Protein AF-A0A8T0DHC0-F1 (afdb_monomer_lite)

Radius of gyration: 19.53 Å; chains: 1; bounding box: 47×27×65 Å

Secondary structure (DSSP, 8-state):
-HHHHHHHHHHHHHHHHHHHHHHHHHHHHHHHHHHHHHHHHHHHH---HHHHHHHHHHHHHHHHHHHHHHHHHHHHHHHGGG-S-HHHHHHHHHHHHHHHHHHHHHHHHHH----S-EETTEEHHHHHHHHHHHHHHHHTTHHHHHHHHTSS----HHHHHHHHHHHHHHHHHHHHHHH--STT-HHHHHHHHHHHHHHHHHHHHHHHH-

Sequence (210 aa):
MHFAARSVLSSTFFSLNQIRCHIILACQILFIIACKLMVQLVGIFVPERRYCETVGLFQLGIHAIFHALNLVVSMLVFAIRRSHSPVSLTVKFSACAYVFGVVYTVIASFFLKRQFVKLNCMPLQMFKFMAYPFIGISLGSLPFIVCYLCSPPYRQWDEWVGAILQTMTAISPWAETIVTRSELSWHGYSEYSFVLLMLIQVTVYVCFVI

pLDDT: mean 72.65, std 11.63, range [43.03, 89.69]

Foldseek 3Di:
DVVVVVVVVVVVVLVVLVVVLLVVLLVVLLVLLVVLLVLLVVLVVDPDLVVLQVSQLSNQLSLQLNLQSLLVLLVLVVVSVVDPRSNVVSVVSSVVSNVRSVVVSVVVVVVPDDDDDADSSHHLVVLLVVLVVSLVSLVSSVVSLVVLVVDDDPPCVLLSVLSVQLSCLSNVLSVVSVVVPDPDPCPPPNSVVNSVSSVVNVVSSVVRSD

Structure (mmCIF, N/CA/C/O backbone):
data_AF-A0A8T0DHC0-F1
#
_entry.id   AF-A0A8T0DHC0-F1
#
loop_
_atom_site.group_PDB
_atom_site.id
_atom_site.type_symbol
_atom_site.label_atom_id
_atom_site.label_alt_id
_atom_site.label_comp_id
_atom_site.label_asym_id
_atom_site.label_entity_id
_atom_site.label_seq_id
_atom_site.pdbx_PDB_ins_code
_atom_site.Cartn_x
_atom_site.Cartn_y
_atom_site.Cartn_z
_atom_site.occupancy
_atom_site.B_iso_or_equiv
_atom_site.auth_seq_id
_atom_site.auth_comp_id
_atom_site.auth_asym_id
_atom_site.auth_atom_id
_atom_site.pdbx_PDB_model_num
ATOM 1 N N . MET A 1 1 ? -27.348 -1.762 41.875 1.00 47.81 1 MET A N 1
ATOM 2 C CA . MET A 1 1 ? -25.873 -1.721 41.704 1.00 47.81 1 MET A CA 1
ATOM 3 C C . MET A 1 1 ? -25.324 -2.707 40.656 1.00 47.81 1 MET A C 1
ATOM 5 O O . MET A 1 1 ? -24.297 -2.404 40.069 1.00 47.81 1 MET A O 1
ATOM 9 N N . HIS A 1 2 ? -26.006 -3.811 40.310 1.00 45.03 2 HIS A N 1
ATOM 10 C CA . HIS A 1 2 ? -25.536 -4.755 39.270 1.00 45.03 2 HIS A CA 1
ATOM 11 C C . HIS A 1 2 ? -25.513 -4.227 37.816 1.00 45.03 2 HIS A C 1
ATOM 13 O O . HIS A 1 2 ? -24.759 -4.747 36.997 1.00 45.03 2 HIS A O 1
ATOM 19 N N . PHE A 1 3 ? -26.289 -3.190 37.478 1.00 43.03 3 PHE A N 1
ATOM 20 C CA . PHE A 1 3 ? -26.317 -2.624 36.117 1.00 43.03 3 PHE A CA 1
ATOM 21 C C . PHE A 1 3 ? -25.070 -1.792 35.770 1.00 43.03 3 PHE A C 1
ATOM 23 O O . PHE A 1 3 ? -24.614 -1.825 34.630 1.00 43.03 3 PHE A O 1
ATOM 30 N N . ALA A 1 4 ? -24.478 -1.108 36.754 1.00 45.50 4 ALA A N 1
ATOM 31 C CA . ALA A 1 4 ? -23.279 -0.292 36.551 1.00 45.50 4 ALA A CA 1
ATOM 32 C C . ALA A 1 4 ? -22.017 -1.152 36.352 1.00 45.50 4 ALA A C 1
ATOM 34 O O . ALA A 1 4 ? -21.172 -0.835 35.524 1.00 45.50 4 ALA A O 1
ATOM 35 N N . ALA A 1 5 ? -21.911 -2.294 37.039 1.00 43.81 5 ALA A N 1
ATOM 36 C CA . ALA A 1 5 ? -20.790 -3.216 36.845 1.00 43.81 5 ALA A CA 1
ATOM 37 C C . ALA A 1 5 ? -20.800 -3.863 35.445 1.00 43.81 5 ALA A C 1
ATOM 39 O O . ALA A 1 5 ? -19.744 -4.073 34.852 1.00 43.81 5 ALA A O 1
ATOM 40 N N . ARG A 1 6 ? -21.989 -4.131 34.882 1.00 43.84 6 ARG A N 1
ATOM 41 C CA . ARG A 1 6 ? -22.147 -4.719 33.540 1.00 43.84 6 ARG A CA 1
ATOM 42 C C . ARG A 1 6 ? -21.816 -3.730 32.420 1.00 43.84 6 ARG A C 1
ATOM 44 O O . ARG A 1 6 ? -21.208 -4.133 31.433 1.00 43.84 6 ARG A O 1
ATOM 51 N N . SER A 1 7 ? -22.174 -2.452 32.574 1.00 52.34 7 SER A N 1
ATOM 52 C CA . SER A 1 7 ? -21.818 -1.416 31.595 1.00 52.34 7 SER A CA 1
ATOM 53 C C . SER A 1 7 ? -20.318 -1.111 31.608 1.00 52.34 7 SER A C 1
ATOM 55 O O . SER A 1 7 ? -19.719 -0.977 30.543 1.00 52.34 7 SER A O 1
ATOM 57 N N . VAL A 1 8 ? -19.686 -1.102 32.788 1.00 52.62 8 VAL A N 1
ATOM 58 C CA . VAL A 1 8 ? -18.237 -0.899 32.921 1.00 52.62 8 VAL A CA 1
ATOM 59 C C . VAL A 1 8 ? -17.454 -2.084 32.345 1.00 52.62 8 VAL A C 1
ATOM 61 O O . VAL A 1 8 ? -16.571 -1.852 31.521 1.00 52.62 8 VAL A O 1
ATOM 64 N N . LEU A 1 9 ? -17.820 -3.339 32.653 1.00 52.81 9 LEU A N 1
ATOM 65 C CA . LEU A 1 9 ? -17.179 -4.522 32.046 1.00 52.81 9 LEU A CA 1
ATOM 66 C C . LEU A 1 9 ? -17.372 -4.587 30.525 1.00 52.81 9 LEU A C 1
ATOM 68 O O . LEU A 1 9 ? -16.453 -4.949 29.796 1.00 52.81 9 LEU A O 1
ATOM 72 N N . SER A 1 10 ? -18.561 -4.228 30.032 1.00 56.06 10 SER A N 1
ATOM 73 C CA . SER A 1 10 ? -18.824 -4.170 28.592 1.00 56.06 10 SER A CA 1
ATOM 74 C C . SER A 1 10 ? -17.967 -3.102 27.911 1.00 56.06 10 SER A C 1
ATOM 76 O O . SER A 1 10 ? -17.486 -3.329 26.804 1.00 56.06 10 SER A O 1
ATOM 78 N N . SER A 1 11 ? -17.753 -1.953 28.558 1.00 58.47 11 SER A N 1
ATOM 79 C CA . SER A 1 11 ? -16.945 -0.862 28.005 1.00 58.47 11 SER A CA 1
ATOM 80 C C . SER A 1 11 ? -15.446 -1.179 27.980 1.00 58.47 11 SER A C 1
ATOM 82 O O . SER A 1 11 ? -14.773 -0.877 26.995 1.00 58.47 11 SER A O 1
ATOM 84 N N . THR A 1 12 ? -14.922 -1.859 29.005 1.00 60.53 12 THR A N 1
ATOM 85 C CA . THR A 1 12 ? -13.509 -2.261 29.059 1.00 60.53 12 THR A CA 1
ATOM 86 C C . THR A 1 12 ? -13.210 -3.410 28.104 1.00 60.53 12 THR A C 1
ATOM 88 O O . THR A 1 12 ? -12.195 -3.373 27.414 1.00 60.53 12 THR A O 1
ATOM 91 N N . PHE A 1 13 ? -14.107 -4.393 27.980 1.00 58.66 13 PHE A N 1
ATOM 92 C CA . PHE A 1 13 ? -13.944 -5.497 27.029 1.00 58.66 13 PHE A CA 1
ATOM 93 C C . PHE A 1 13 ? -14.052 -5.026 25.569 1.00 58.66 13 PHE A C 1
ATOM 95 O O . PHE A 1 13 ? -13.322 -5.499 24.697 1.00 58.66 13 PHE A O 1
ATOM 102 N N . PHE A 1 14 ? -14.928 -4.052 25.306 1.00 61.56 14 PHE A N 1
ATOM 103 C CA . PHE A 1 14 ? -15.036 -3.396 24.004 1.00 61.56 14 PHE A CA 1
ATOM 104 C C . PHE A 1 14 ? -13.767 -2.605 23.660 1.00 61.56 14 PHE A C 1
ATOM 106 O O . PHE A 1 14 ? -13.212 -2.788 22.578 1.00 61.56 14 PHE A O 1
ATOM 113 N N . SER A 1 15 ? -13.250 -1.822 24.613 1.00 68.31 15 SER A N 1
ATOM 114 C CA . SER A 1 15 ? -11.987 -1.087 24.473 1.00 68.31 15 SER A CA 1
ATOM 115 C C . SER A 1 15 ? -10.801 -2.022 24.197 1.00 68.31 15 SER A C 1
ATOM 117 O O . SER A 1 15 ? -10.027 -1.798 23.268 1.00 68.31 15 SER A O 1
ATOM 119 N N . LEU A 1 16 ? -10.702 -3.146 24.917 1.00 74.50 16 LEU A N 1
ATOM 120 C CA . LEU A 1 16 ? -9.613 -4.107 24.734 1.00 74.50 16 LEU A CA 1
ATOM 121 C C . LEU A 1 16 ? -9.653 -4.775 23.351 1.00 74.50 16 LEU A C 1
ATOM 123 O O . LEU A 1 16 ? -8.623 -4.937 22.700 1.00 74.50 16 LEU A O 1
ATOM 127 N N . ASN A 1 17 ? -10.843 -5.144 22.870 1.00 76.44 17 ASN A N 1
ATOM 128 C CA . ASN A 1 17 ? -11.002 -5.723 21.535 1.00 76.44 17 ASN A CA 1
ATOM 129 C C . ASN A 1 17 ? -10.739 -4.706 20.420 1.00 76.44 17 ASN A C 1
ATOM 131 O O . ASN A 1 17 ? -10.201 -5.085 19.379 1.00 76.44 17 ASN A O 1
ATOM 135 N N . GLN A 1 18 ? -11.073 -3.433 20.636 1.00 74.19 18 GLN A N 1
ATOM 136 C CA . GLN A 1 18 ? -10.745 -2.349 19.715 1.00 74.19 18 GLN A CA 1
ATOM 137 C C . GLN A 1 18 ? -9.224 -2.167 19.608 1.00 74.19 18 GLN A C 1
ATOM 139 O O . GLN A 1 18 ? -8.690 -2.220 18.502 1.00 74.19 18 GLN A O 1
ATOM 144 N N . ILE A 1 19 ? -8.512 -2.084 20.738 1.00 77.44 19 ILE A N 1
ATOM 145 C CA . ILE A 1 19 ? -7.040 -1.994 20.773 1.00 77.44 19 ILE A CA 1
ATOM 146 C C . ILE A 1 19 ? -6.402 -3.181 20.037 1.00 77.44 19 ILE A C 1
ATOM 148 O O . ILE A 1 19 ? -5.521 -2.996 19.198 1.00 77.44 19 ILE A O 1
ATOM 152 N N . ARG A 1 20 ? -6.889 -4.407 20.272 1.00 80.38 20 ARG A N 1
ATOM 153 C CA . ARG A 1 20 ? -6.391 -5.603 19.568 1.00 80.38 20 ARG A CA 1
ATOM 154 C C . ARG A 1 20 ? -6.579 -5.514 18.052 1.00 80.38 20 ARG A C 1
ATOM 156 O O . ARG A 1 20 ? -5.698 -5.952 17.321 1.00 80.38 20 ARG A O 1
ATOM 163 N N . CYS A 1 21 ? -7.688 -4.949 17.572 1.00 80.69 21 CYS A N 1
ATOM 164 C CA . CYS A 1 21 ? -7.906 -4.755 16.135 1.00 80.69 21 CYS A CA 1
ATOM 165 C C . CYS A 1 21 ? -6.905 -3.764 15.539 1.00 80.69 21 CYS A C 1
ATOM 167 O O . CYS A 1 21 ? -6.325 -4.064 14.497 1.00 80.69 21 CYS A O 1
ATOM 169 N N . HIS A 1 22 ? -6.671 -2.631 16.209 1.00 77.69 22 HIS A N 1
ATOM 170 C CA . HIS A 1 22 ? -5.699 -1.636 15.756 1.00 77.69 22 HIS A CA 1
ATOM 171 C C . HIS A 1 22 ? -4.283 -2.214 15.702 1.00 77.69 22 HIS A C 1
ATOM 173 O O . HIS A 1 22 ? -3.621 -2.068 14.681 1.00 77.69 22 HIS A O 1
ATOM 179 N N . ILE A 1 23 ? -3.859 -2.968 16.723 1.00 81.75 23 ILE A N 1
ATOM 180 C CA . ILE A 1 23 ? -2.536 -3.615 16.742 1.00 81.75 23 ILE A CA 1
ATOM 181 C C . ILE A 1 23 ? -2.387 -4.617 15.589 1.00 81.75 23 ILE A C 1
ATOM 183 O O . ILE A 1 23 ? -1.382 -4.593 14.884 1.00 81.75 23 ILE A O 1
ATOM 187 N N . ILE A 1 24 ? -3.381 -5.486 15.361 1.00 83.81 24 ILE A N 1
ATOM 188 C CA . ILE A 1 24 ? -3.328 -6.476 14.269 1.00 83.81 24 ILE A CA 1
ATOM 189 C C . ILE A 1 24 ? -3.181 -5.774 12.916 1.00 83.81 24 ILE A C 1
ATOM 191 O O . ILE A 1 24 ? -2.349 -6.166 12.097 1.00 83.81 24 ILE A O 1
ATOM 195 N N . LEU A 1 25 ? -3.978 -4.732 12.690 1.00 81.00 25 LEU A N 1
ATOM 196 C CA . LEU A 1 25 ? -3.977 -3.969 11.449 1.00 81.00 25 L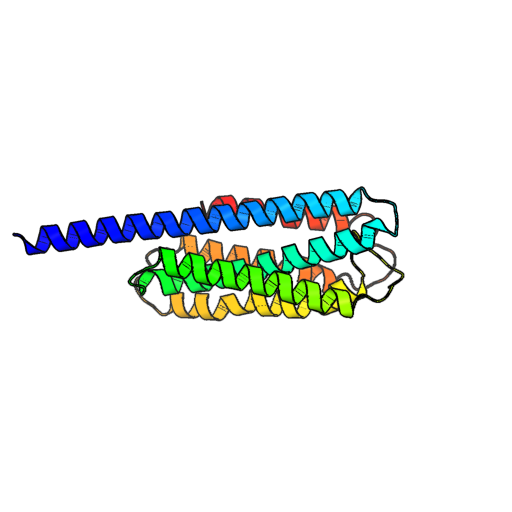EU A CA 1
ATOM 197 C C . LEU A 1 25 ? -2.658 -3.203 11.256 1.00 81.00 25 LEU A C 1
ATOM 199 O O . LEU A 1 25 ? -2.094 -3.223 10.162 1.00 81.00 25 LEU A O 1
ATOM 203 N N . ALA A 1 26 ? -2.135 -2.606 12.331 1.00 81.25 26 ALA A N 1
ATOM 204 C CA . ALA A 1 26 ? -0.848 -1.924 12.351 1.00 81.25 26 ALA A CA 1
ATOM 205 C C . ALA A 1 26 ? 0.298 -2.870 11.989 1.00 81.25 26 ALA A C 1
ATOM 207 O O . ALA A 1 26 ? 1.093 -2.566 11.100 1.00 81.25 26 ALA A O 1
ATOM 208 N N . CYS A 1 27 ? 0.342 -4.058 12.599 1.00 85.31 27 CYS A N 1
ATOM 209 C CA . CYS A 1 27 ? 1.331 -5.078 12.263 1.00 85.31 27 CYS A CA 1
ATOM 210 C C . CYS A 1 27 ? 1.243 -5.505 10.792 1.00 85.31 27 CYS A C 1
ATOM 212 O O . CYS A 1 27 ? 2.275 -5.631 10.136 1.00 85.31 27 CYS A O 1
ATOM 214 N N . GLN A 1 28 ? 0.032 -5.704 10.257 1.00 87.00 28 GLN A N 1
ATOM 215 C CA . GLN A 1 28 ? -0.151 -6.076 8.851 1.00 87.00 28 GLN A CA 1
ATOM 216 C C . GLN A 1 28 ? 0.360 -4.989 7.902 1.00 87.00 28 GLN A C 1
ATOM 218 O O . GLN A 1 28 ? 1.070 -5.297 6.948 1.00 87.00 28 GLN A O 1
ATOM 223 N N . ILE A 1 29 ? 0.041 -3.721 8.158 1.00 83.31 29 ILE A N 1
ATOM 224 C CA . ILE A 1 29 ? 0.458 -2.626 7.279 1.00 83.31 29 ILE A CA 1
ATOM 225 C C . ILE A 1 29 ? 1.962 -2.386 7.367 1.00 83.31 29 ILE A C 1
ATOM 227 O O . ILE A 1 29 ? 2.604 -2.274 6.326 1.00 83.31 29 ILE A O 1
ATOM 231 N N . LEU A 1 30 ? 2.548 -2.394 8.567 1.00 84.69 30 LEU A N 1
ATOM 232 C CA . LEU A 1 30 ? 4.000 -2.294 8.736 1.00 84.69 30 LEU A CA 1
ATOM 233 C C . LEU A 1 30 ? 4.729 -3.425 8.009 1.00 84.69 30 LEU A C 1
ATOM 235 O O . LEU A 1 30 ? 5.709 -3.172 7.311 1.00 84.69 30 LEU A O 1
ATOM 239 N N . PHE A 1 31 ? 4.225 -4.657 8.121 1.00 88.00 31 PHE A N 1
ATOM 240 C CA . PHE A 1 31 ? 4.781 -5.804 7.409 1.00 88.00 31 PHE A CA 1
ATOM 241 C C . PHE A 1 31 ? 4.728 -5.606 5.890 1.00 88.00 31 PHE A C 1
ATOM 243 O O . PHE A 1 31 ? 5.733 -5.784 5.207 1.00 88.00 31 PHE A O 1
ATOM 250 N N . ILE A 1 32 ? 3.587 -5.167 5.353 1.00 88.19 32 ILE A N 1
ATOM 251 C CA . ILE A 1 32 ? 3.432 -4.914 3.916 1.00 88.19 32 ILE A CA 1
ATOM 252 C C . ILE A 1 32 ? 4.327 -3.765 3.442 1.00 88.19 32 ILE A C 1
ATOM 254 O O . ILE A 1 32 ? 4.923 -3.873 2.370 1.00 88.19 32 ILE A O 1
ATOM 258 N N . ILE A 1 33 ? 4.481 -2.696 4.227 1.00 83.81 33 ILE A N 1
ATOM 259 C CA . ILE A 1 33 ? 5.408 -1.607 3.898 1.00 83.81 33 ILE A CA 1
ATOM 260 C C . ILE A 1 33 ? 6.861 -2.108 3.908 1.00 83.81 33 ILE A C 1
ATOM 262 O O . ILE A 1 33 ? 7.623 -1.774 3.001 1.00 83.81 33 ILE A O 1
ATOM 266 N N . ALA A 1 34 ? 7.241 -2.956 4.868 1.00 85.00 34 ALA A N 1
ATOM 267 C CA . ALA A 1 34 ? 8.562 -3.579 4.895 1.00 85.00 34 ALA A CA 1
ATOM 268 C C . ALA A 1 34 ? 8.795 -4.460 3.656 1.00 85.00 34 ALA A C 1
ATOM 270 O O . ALA A 1 34 ? 9.831 -4.340 3.003 1.00 85.00 34 ALA A O 1
ATOM 271 N N . CYS A 1 35 ? 7.813 -5.281 3.263 1.00 87.19 35 CYS A N 1
ATOM 272 C CA . CYS A 1 35 ? 7.876 -6.052 2.019 1.00 87.19 35 CYS A CA 1
ATOM 273 C C . CYS A 1 35 ? 8.021 -5.142 0.793 1.00 87.19 35 CYS A C 1
ATOM 275 O O . CYS A 1 35 ? 8.847 -5.411 -0.073 1.00 87.19 35 CYS A O 1
ATOM 277 N N . LYS A 1 36 ? 7.263 -4.043 0.732 1.00 83.38 36 LYS A N 1
ATOM 278 C CA . LYS A 1 36 ? 7.320 -3.055 -0.354 1.00 83.38 36 LYS A CA 1
ATOM 279 C C . LYS A 1 36 ? 8.718 -2.447 -0.479 1.00 83.38 36 LYS A C 1
ATOM 281 O O . LYS A 1 36 ? 9.270 -2.433 -1.573 1.00 83.38 36 LYS A O 1
ATOM 286 N N . LEU A 1 37 ? 9.316 -2.019 0.636 1.00 81.62 37 LEU A N 1
ATOM 287 C CA . LEU A 1 37 ? 10.685 -1.493 0.688 1.00 81.62 37 LEU A CA 1
ATOM 288 C C . LEU A 1 37 ? 11.718 -2.529 0.242 1.00 81.62 37 LEU A C 1
ATOM 290 O O . LEU A 1 37 ? 12.561 -2.224 -0.596 1.00 81.62 37 LEU A O 1
ATOM 294 N N . MET A 1 38 ? 11.633 -3.757 0.759 1.00 84.19 38 MET A N 1
ATOM 295 C CA . MET A 1 38 ? 12.561 -4.833 0.402 1.00 84.19 38 MET A CA 1
ATOM 296 C C . MET A 1 38 ? 12.502 -5.158 -1.089 1.00 84.19 38 MET A C 1
ATOM 298 O O . MET A 1 38 ? 13.535 -5.282 -1.737 1.00 84.19 38 MET A O 1
ATOM 302 N N . VAL A 1 39 ? 11.302 -5.256 -1.656 1.00 82.88 39 VAL A N 1
ATOM 303 C CA . VAL A 1 39 ? 11.123 -5.571 -3.078 1.00 82.88 39 VAL A CA 1
ATOM 304 C C . VAL A 1 39 ? 11.562 -4.415 -3.963 1.00 82.88 39 VAL A C 1
ATOM 306 O O . VAL A 1 39 ? 12.182 -4.655 -4.993 1.00 82.88 39 VAL A O 1
ATOM 309 N N . GLN A 1 40 ? 11.320 -3.174 -3.541 1.00 77.50 40 GLN A N 1
ATOM 310 C CA . GLN A 1 40 ? 11.828 -1.988 -4.224 1.00 77.50 40 GLN A CA 1
ATOM 311 C C . GLN A 1 40 ? 13.363 -1.968 -4.246 1.00 77.50 40 GLN A C 1
ATOM 313 O O . GLN A 1 40 ? 13.955 -1.738 -5.296 1.00 77.50 40 GLN A O 1
ATOM 318 N N . LEU A 1 41 ? 14.008 -2.256 -3.110 1.00 79.12 41 LEU A N 1
ATOM 319 C CA . LEU A 1 41 ? 15.465 -2.365 -3.011 1.00 79.12 41 LEU A CA 1
ATOM 320 C C . LEU A 1 41 ? 15.991 -3.469 -3.932 1.00 79.12 41 LEU A C 1
ATOM 322 O O . LEU A 1 41 ? 16.909 -3.235 -4.711 1.00 79.12 41 LEU A O 1
ATOM 326 N N . VAL A 1 42 ? 15.372 -4.652 -3.910 1.00 81.25 42 VAL A N 1
ATOM 327 C CA . VAL A 1 42 ? 15.715 -5.746 -4.831 1.00 81.25 42 VAL A CA 1
ATOM 328 C C . VAL A 1 42 ? 15.536 -5.311 -6.291 1.00 81.25 42 VAL A C 1
ATOM 330 O O . VAL A 1 42 ? 16.395 -5.601 -7.114 1.00 81.25 42 VAL A O 1
ATOM 333 N N . GLY A 1 43 ? 14.476 -4.571 -6.618 1.00 72.81 43 GLY A N 1
ATOM 334 C CA . GLY A 1 43 ? 14.239 -4.031 -7.959 1.00 72.81 43 GLY A CA 1
ATOM 335 C C . GLY A 1 43 ? 15.332 -3.077 -8.447 1.00 72.81 43 GLY A C 1
ATOM 336 O O . GLY A 1 43 ? 15.630 -3.079 -9.638 1.00 72.81 43 GLY A O 1
ATOM 337 N N . ILE A 1 44 ? 15.959 -2.3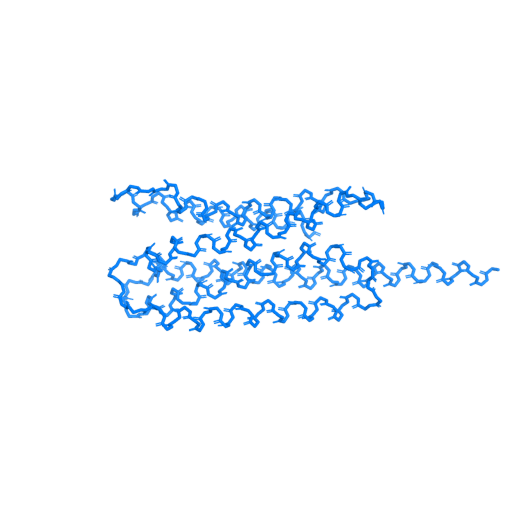20 -7.541 1.00 72.62 44 ILE A N 1
ATOM 338 C CA . ILE A 1 44 ? 17.108 -1.446 -7.840 1.00 72.62 44 ILE A CA 1
ATOM 339 C C . ILE A 1 44 ? 18.381 -2.281 -8.065 1.00 72.62 44 ILE A C 1
ATOM 341 O O . ILE A 1 44 ? 19.168 -1.996 -8.965 1.00 72.62 44 ILE A O 1
ATOM 345 N N . PHE A 1 45 ? 18.585 -3.338 -7.272 1.00 74.88 45 PHE A N 1
ATOM 346 C CA . PHE A 1 45 ? 19.810 -4.149 -7.299 1.00 74.88 45 PHE A CA 1
ATOM 347 C C . PHE A 1 45 ? 19.808 -5.312 -8.303 1.00 74.88 45 PHE A C 1
ATOM 349 O O . PHE A 1 45 ? 20.827 -5.990 -8.422 1.00 74.88 45 PHE A O 1
ATOM 356 N N . VAL A 1 46 ? 18.710 -5.580 -9.018 1.00 73.38 46 VAL A N 1
ATOM 357 C CA . VAL A 1 46 ? 18.627 -6.664 -10.015 1.00 73.38 46 VAL A CA 1
ATOM 358 C C . VAL A 1 46 ? 18.889 -6.112 -11.426 1.00 73.38 46 VAL A C 1
ATOM 360 O O . VAL A 1 46 ? 17.975 -5.579 -12.057 1.00 73.38 46 VAL A O 1
ATOM 363 N N . PRO A 1 47 ? 20.107 -6.275 -11.983 1.00 58.56 47 PRO A N 1
ATOM 364 C CA . PRO A 1 47 ? 20.432 -5.799 -13.330 1.00 58.56 47 PRO A CA 1
ATOM 365 C C . PRO A 1 47 ? 19.874 -6.707 -14.441 1.00 58.56 47 PRO A C 1
ATOM 367 O O . PRO A 1 47 ? 19.776 -6.301 -15.600 1.00 58.56 47 PRO A O 1
ATOM 370 N N . GLU A 1 48 ? 19.509 -7.955 -14.126 1.00 65.19 48 GLU A N 1
ATOM 371 C CA . GLU A 1 48 ? 19.115 -8.942 -15.132 1.00 65.19 48 GLU A CA 1
ATOM 372 C C . GLU A 1 48 ? 17.636 -8.869 -15.531 1.00 65.19 48 GLU A C 1
ATOM 374 O O . GLU A 1 48 ? 16.709 -9.064 -14.741 1.00 65.19 48 GLU A O 1
ATOM 379 N N . ARG A 1 49 ? 17.408 -8.719 -16.842 1.00 64.44 49 ARG A N 1
ATOM 380 C CA . ARG A 1 49 ? 16.085 -8.520 -17.460 1.00 64.44 49 ARG A CA 1
ATOM 381 C C . ARG A 1 49 ? 15.063 -9.636 -17.179 1.00 64.44 49 ARG A C 1
ATOM 383 O O . ARG A 1 49 ? 13.860 -9.354 -17.236 1.00 64.44 49 ARG A O 1
ATOM 390 N N . ARG A 1 50 ? 15.526 -10.871 -16.916 1.00 65.19 50 ARG A N 1
ATOM 391 C CA . ARG A 1 50 ? 14.687 -12.064 -16.664 1.00 65.19 50 ARG A CA 1
ATOM 392 C C . ARG A 1 50 ? 14.048 -12.042 -15.275 1.00 65.19 50 ARG A C 1
ATOM 394 O O . ARG A 1 50 ? 12.834 -12.163 -15.182 1.00 65.19 50 ARG A O 1
ATOM 401 N N . TYR A 1 51 ? 14.829 -11.817 -14.221 1.00 71.81 51 TYR A N 1
ATOM 402 C CA . TYR A 1 51 ? 14.316 -11.759 -12.843 1.00 71.81 51 TYR A CA 1
ATOM 403 C C . TYR A 1 51 ? 13.477 -10.507 -12.581 1.00 71.81 51 TYR A C 1
ATOM 405 O O . TYR A 1 51 ? 12.559 -10.509 -11.765 1.00 71.81 51 TYR A O 1
ATOM 413 N N . CYS A 1 52 ? 13.733 -9.463 -13.359 1.00 73.94 52 CYS A N 1
ATOM 414 C CA . CYS A 1 52 ? 13.060 -8.183 -13.268 1.00 73.94 52 CYS A CA 1
ATOM 415 C C . CYS A 1 52 ? 11.540 -8.266 -13.544 1.00 73.94 52 CYS A C 1
ATOM 417 O O . CYS A 1 52 ? 10.757 -7.536 -12.961 1.00 73.94 52 CYS A O 1
ATOM 419 N N . GLU A 1 53 ? 11.063 -9.187 -14.388 1.00 75.06 53 GLU A N 1
ATOM 420 C CA . GLU A 1 53 ? 9.609 -9.347 -14.599 1.00 75.06 53 GLU A CA 1
ATOM 421 C C . GLU A 1 53 ? 8.881 -9.874 -13.357 1.00 75.06 53 GLU A C 1
ATOM 423 O O . GLU A 1 53 ? 7.848 -9.339 -12.958 1.00 75.06 53 GLU A O 1
ATOM 428 N N . THR A 1 54 ? 9.462 -10.885 -12.715 1.00 78.19 54 THR A N 1
ATOM 429 C CA . THR A 1 54 ? 8.922 -11.489 -11.497 1.00 78.19 54 THR A CA 1
ATOM 430 C C . THR A 1 54 ? 8.946 -10.502 -10.333 1.00 78.19 54 THR A C 1
ATOM 432 O O . THR A 1 54 ? 7.971 -10.411 -9.591 1.00 78.19 54 THR A O 1
ATOM 435 N N . VAL A 1 55 ? 10.025 -9.722 -10.199 1.00 81.38 55 VAL A N 1
ATOM 436 C CA . VAL A 1 55 ? 10.134 -8.671 -9.175 1.00 81.38 55 VAL A CA 1
ATOM 437 C C . VAL A 1 55 ? 9.069 -7.591 -9.386 1.00 81.38 55 VAL A C 1
ATOM 439 O O . VAL A 1 55 ? 8.386 -7.233 -8.431 1.00 81.38 55 VAL A O 1
ATOM 442 N N . GLY A 1 56 ? 8.843 -7.141 -10.625 1.00 77.38 56 GLY A N 1
ATOM 443 C CA . GLY A 1 56 ? 7.790 -6.168 -10.939 1.00 77.38 56 GLY A CA 1
ATOM 444 C C . GLY A 1 56 ? 6.372 -6.677 -10.659 1.00 77.38 56 GLY A C 1
ATOM 445 O O . GLY A 1 56 ? 5.539 -5.936 -10.139 1.00 77.38 56 GLY A O 1
ATOM 446 N N . LEU A 1 57 ? 6.097 -7.952 -10.951 1.00 78.12 57 LEU A N 1
ATOM 447 C CA . LEU A 1 57 ? 4.832 -8.610 -10.599 1.00 78.12 57 LEU A CA 1
ATOM 448 C C . LEU A 1 57 ? 4.625 -8.694 -9.088 1.00 78.12 57 LEU A C 1
ATOM 450 O O . LEU A 1 57 ? 3.535 -8.430 -8.584 1.00 78.12 57 LEU A O 1
ATOM 454 N N . PHE A 1 58 ? 5.675 -9.050 -8.357 1.00 83.12 58 PHE A N 1
ATOM 455 C CA . PHE A 1 58 ? 5.612 -9.150 -6.907 1.00 83.12 58 PHE A CA 1
ATOM 456 C C . PHE A 1 58 ? 5.419 -7.775 -6.258 1.00 83.12 58 PHE A C 1
ATOM 458 O O . PHE A 1 58 ? 4.571 -7.612 -5.380 1.00 83.12 58 PHE A O 1
ATOM 465 N N . GLN A 1 59 ? 6.127 -6.763 -6.764 1.00 82.12 59 GLN A N 1
ATOM 466 C CA . GLN A 1 59 ? 5.944 -5.369 -6.380 1.00 82.12 59 GLN A CA 1
ATOM 467 C C . GLN A 1 59 ? 4.491 -4.939 -6.596 1.00 82.12 59 GLN A C 1
ATOM 469 O O . GLN A 1 59 ? 3.861 -4.407 -5.682 1.00 82.12 59 GLN A O 1
ATOM 474 N N . LEU A 1 60 ? 3.920 -5.244 -7.762 1.00 79.69 60 LEU A N 1
ATOM 475 C CA . LEU A 1 60 ? 2.533 -4.924 -8.070 1.00 79.69 60 LEU A CA 1
ATOM 476 C C . LEU A 1 60 ? 1.542 -5.508 -7.058 1.00 79.69 60 LEU A C 1
ATOM 478 O O . LEU A 1 60 ? 0.646 -4.798 -6.598 1.00 79.69 60 LEU A O 1
ATOM 482 N N . GLY A 1 61 ? 1.700 -6.786 -6.721 1.00 83.88 61 GLY A N 1
ATOM 483 C CA . GLY A 1 61 ? 0.828 -7.445 -5.756 1.00 83.88 61 GLY A CA 1
ATOM 484 C C . GLY A 1 61 ? 0.898 -6.794 -4.387 1.00 83.88 61 GLY A C 1
ATOM 485 O O . GLY A 1 61 ? -0.137 -6.497 -3.794 1.00 83.88 61 GLY A O 1
ATOM 486 N N . ILE A 1 62 ? 2.105 -6.475 -3.922 1.00 87.25 62 ILE A N 1
ATOM 487 C CA . ILE A 1 62 ? 2.306 -5.782 -2.647 1.00 87.25 62 ILE A CA 1
ATOM 488 C C . ILE A 1 62 ? 1.643 -4.402 -2.660 1.00 87.25 62 ILE A C 1
ATOM 490 O O . ILE A 1 62 ? 0.952 -4.055 -1.702 1.00 87.25 62 ILE A O 1
ATOM 494 N N . HIS A 1 63 ? 1.786 -3.632 -3.743 1.00 83.94 63 HIS A N 1
ATOM 495 C CA . HIS A 1 63 ? 1.099 -2.346 -3.882 1.00 83.94 63 HIS A CA 1
ATOM 496 C C . HIS A 1 63 ? -0.425 -2.509 -3.832 1.00 83.94 63 HIS A C 1
ATOM 498 O O . HIS A 1 63 ? -1.091 -1.788 -3.091 1.00 83.94 63 HIS A O 1
ATOM 504 N N . ALA A 1 64 ? -0.985 -3.476 -4.560 1.00 84.62 64 ALA A N 1
ATOM 505 C CA . ALA A 1 64 ? -2.425 -3.720 -4.564 1.00 84.62 64 ALA A CA 1
ATOM 506 C C . ALA A 1 64 ? -2.958 -4.104 -3.174 1.00 84.62 64 ALA A C 1
ATOM 508 O O . ALA A 1 64 ? -3.968 -3.552 -2.734 1.00 84.62 64 ALA A O 1
ATOM 509 N N . ILE A 1 65 ? -2.251 -4.988 -2.459 1.00 87.75 65 ILE A N 1
ATOM 510 C CA . ILE A 1 65 ? -2.583 -5.369 -1.078 1.00 87.75 65 ILE A CA 1
ATOM 511 C C . ILE A 1 65 ? -2.524 -4.141 -0.168 1.00 87.75 65 ILE A C 1
ATOM 513 O O . ILE A 1 65 ? -3.450 -3.910 0.604 1.00 87.75 65 ILE A O 1
ATOM 517 N N . PHE A 1 66 ? -1.475 -3.325 -0.280 1.00 86.62 66 PHE A N 1
ATOM 518 C CA . PHE A 1 66 ? -1.309 -2.119 0.526 1.00 86.62 66 PHE A CA 1
ATOM 519 C C . PHE A 1 66 ? -2.469 -1.128 0.348 1.00 86.62 66 PHE A C 1
ATOM 521 O O . PHE A 1 66 ? -3.058 -0.681 1.331 1.00 86.62 66 PHE A O 1
ATOM 528 N N . HIS A 1 67 ? -2.846 -0.814 -0.896 1.00 83.62 67 HIS A N 1
ATOM 529 C CA . HIS A 1 67 ? -3.960 0.102 -1.164 1.00 83.62 67 HIS A CA 1
ATOM 530 C C . HIS A 1 67 ? -5.303 -0.461 -0.685 1.00 83.62 67 HIS A C 1
ATOM 532 O O . HIS A 1 67 ? -6.107 0.279 -0.117 1.00 83.62 67 HIS A O 1
ATOM 538 N N . ALA A 1 68 ? -5.531 -1.767 -0.850 1.00 86.19 68 ALA A N 1
ATOM 539 C CA . ALA A 1 68 ? -6.727 -2.425 -0.333 1.00 86.19 68 ALA A CA 1
ATOM 540 C C . ALA A 1 68 ? -6.773 -2.417 1.206 1.00 86.19 68 ALA A C 1
ATOM 542 O O . ALA A 1 68 ? -7.824 -2.147 1.783 1.00 86.19 68 ALA A O 1
ATOM 543 N N . LEU A 1 69 ? -5.643 -2.650 1.882 1.00 85.44 69 LEU A N 1
ATOM 544 C CA . LEU A 1 69 ? -5.556 -2.573 3.342 1.00 85.44 69 LEU A CA 1
ATOM 545 C C . LEU A 1 69 ? -5.783 -1.149 3.857 1.00 85.44 69 LEU A C 1
ATOM 547 O O . LEU A 1 69 ? -6.509 -0.984 4.831 1.00 85.44 69 LEU A O 1
ATOM 551 N N . ASN A 1 70 ? -5.247 -0.123 3.189 1.00 82.44 70 ASN A N 1
ATOM 552 C CA . ASN A 1 70 ? -5.525 1.274 3.545 1.00 82.44 70 ASN A CA 1
ATOM 553 C C . ASN A 1 70 ? -7.023 1.591 3.471 1.00 82.44 70 ASN A C 1
ATOM 555 O O . ASN A 1 70 ? -7.570 2.195 4.391 1.00 82.44 70 ASN A O 1
ATOM 559 N N . LEU A 1 71 ? -7.703 1.134 2.416 1.00 82.56 71 LEU A N 1
ATOM 560 C CA . LEU A 1 71 ? -9.153 1.274 2.297 1.00 82.56 71 LEU A CA 1
ATOM 561 C C . LEU A 1 71 ? -9.883 0.551 3.443 1.00 82.56 71 LEU A C 1
ATOM 563 O O . LEU A 1 71 ? -10.795 1.109 4.057 1.00 82.56 71 LEU A O 1
ATOM 567 N N . VAL A 1 72 ? -9.453 -0.672 3.765 1.00 84.12 72 VAL A N 1
ATOM 568 C CA . VAL A 1 72 ? -9.999 -1.469 4.871 1.00 84.12 72 VAL A CA 1
ATOM 569 C C . VAL A 1 72 ? -9.809 -0.773 6.220 1.00 84.12 72 VAL A C 1
ATOM 571 O O . VAL A 1 72 ? -10.736 -0.795 7.023 1.00 84.12 72 VAL A O 1
ATOM 574 N N . VAL A 1 73 ? -8.674 -0.113 6.472 1.00 79.75 73 VAL A N 1
ATOM 575 C CA . VAL A 1 73 ? -8.449 0.668 7.704 1.00 79.75 73 VAL A CA 1
ATOM 576 C C . VAL A 1 73 ? -9.510 1.745 7.850 1.00 79.75 73 VAL A C 1
ATOM 578 O O . VAL A 1 73 ? -10.174 1.821 8.883 1.00 79.75 73 VAL A O 1
ATOM 581 N N . SER A 1 74 ? -9.721 2.538 6.801 1.00 75.75 74 SER A N 1
ATOM 582 C CA . SER A 1 74 ? -10.702 3.622 6.822 1.00 75.75 74 SER A CA 1
ATOM 583 C C . SER A 1 74 ? -12.130 3.104 7.016 1.00 75.75 74 SER A C 1
ATOM 585 O O . SER A 1 74 ? -12.908 3.703 7.757 1.00 75.75 74 SER A O 1
ATOM 587 N N . MET A 1 75 ? -12.470 1.954 6.424 1.00 79.88 75 MET A N 1
ATOM 588 C CA . MET A 1 75 ? -13.754 1.285 6.666 1.00 79.88 75 MET A CA 1
ATOM 589 C C . MET A 1 75 ? -13.880 0.764 8.106 1.00 79.88 75 MET A C 1
ATOM 591 O O . MET A 1 75 ? -14.938 0.890 8.724 1.00 79.88 75 MET A O 1
ATOM 595 N N . LEU A 1 76 ? -12.815 0.174 8.654 1.00 76.75 76 LEU A N 1
ATOM 596 C CA . LEU A 1 76 ? -12.806 -0.440 9.982 1.00 76.75 76 LEU A CA 1
ATOM 597 C C . LEU A 1 76 ? -12.911 0.587 11.108 1.00 76.75 76 LEU A C 1
ATOM 599 O O . LEU A 1 76 ? -13.629 0.316 12.066 1.00 76.75 76 LEU A O 1
ATOM 603 N N . VAL A 1 77 ? -12.295 1.766 10.983 1.00 73.38 77 VAL A N 1
ATOM 604 C CA . VAL A 1 77 ? -12.454 2.869 11.957 1.00 73.38 77 VAL A CA 1
ATOM 605 C C . VAL A 1 77 ? -13.939 3.189 12.183 1.00 73.38 77 VAL A C 1
ATOM 607 O O . VAL A 1 77 ? -14.383 3.400 13.313 1.00 73.38 77 VAL A O 1
ATOM 610 N N . PHE A 1 78 ? -14.747 3.128 11.123 1.00 71.50 78 PHE A N 1
ATOM 611 C CA . PHE A 1 78 ? -16.193 3.303 11.218 1.00 71.50 78 PHE A CA 1
ATOM 612 C C . PHE A 1 78 ? -16.930 2.029 11.674 1.00 71.50 78 PHE A C 1
ATOM 614 O O . PHE A 1 78 ? -17.808 2.084 12.539 1.00 71.50 78 PHE A O 1
ATOM 621 N N . ALA A 1 79 ? -16.587 0.869 11.108 1.00 75.38 79 ALA A N 1
ATOM 622 C CA . ALA A 1 79 ? -17.326 -0.378 11.310 1.00 75.38 79 ALA A CA 1
ATOM 623 C C . ALA A 1 79 ? -17.076 -1.042 12.678 1.00 75.38 79 ALA A C 1
ATOM 625 O O . ALA A 1 79 ? -17.994 -1.647 13.236 1.00 75.38 79 ALA A O 1
ATOM 626 N N . ILE A 1 80 ? -15.872 -0.913 13.250 1.00 75.19 80 ILE A N 1
ATOM 627 C CA . ILE A 1 80 ? -15.504 -1.486 14.558 1.00 75.19 80 ILE A CA 1
ATOM 628 C C . ILE A 1 80 ? -16.413 -0.941 15.661 1.00 75.19 80 ILE A C 1
ATOM 630 O O . ILE A 1 80 ? -16.861 -1.707 16.511 1.00 75.19 80 IL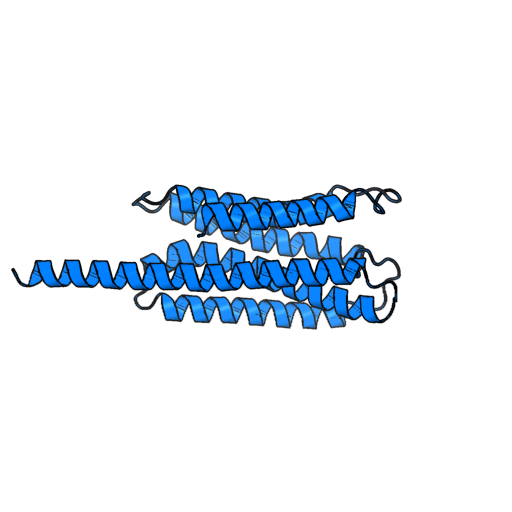E A O 1
ATOM 634 N N . ARG A 1 81 ? -16.775 0.347 15.597 1.00 69.19 81 ARG A N 1
ATOM 635 C CA . ARG A 1 81 ? -17.669 0.983 16.577 1.00 69.19 81 ARG A CA 1
ATOM 636 C C . ARG A 1 81 ? -19.090 0.410 16.590 1.00 69.19 81 ARG A C 1
ATOM 638 O O . ARG A 1 81 ? -19.789 0.556 17.586 1.00 69.19 81 ARG A O 1
ATOM 645 N N . ARG A 1 82 ? -19.531 -0.211 15.491 1.00 74.50 82 ARG A N 1
ATOM 646 C CA . ARG A 1 82 ? -20.901 -0.728 15.315 1.00 74.50 82 ARG A CA 1
ATOM 647 C C . ARG A 1 82 ? -20.976 -2.255 15.273 1.00 74.50 82 ARG A C 1
ATOM 649 O O . ARG A 1 82 ? -22.068 -2.805 15.174 1.00 74.50 82 ARG A O 1
ATOM 656 N N . SER A 1 83 ? -19.839 -2.943 15.325 1.00 79.75 83 SER A N 1
ATOM 657 C CA . SER A 1 83 ? -19.774 -4.396 15.180 1.00 79.75 83 SER A CA 1
ATOM 658 C C . SER A 1 83 ? -19.761 -5.102 16.532 1.00 79.75 83 SER A C 1
ATOM 660 O O . SER A 1 83 ? -18.983 -4.762 17.420 1.00 79.75 83 SER A O 1
ATOM 662 N N . HIS A 1 84 ? -20.565 -6.160 16.658 1.00 78.56 84 HIS A N 1
ATOM 663 C CA . HIS A 1 84 ? -20.537 -7.057 17.817 1.00 78.56 84 HIS A CA 1
ATOM 664 C C . HIS A 1 84 ? -19.260 -7.911 17.893 1.00 78.56 84 HIS A C 1
ATOM 666 O O . HIS A 1 84 ? -18.915 -8.407 18.963 1.00 78.56 84 HIS A O 1
ATOM 672 N N . SER A 1 85 ? -18.547 -8.090 16.776 1.00 84.00 85 SER A N 1
ATOM 673 C CA . SER A 1 85 ? -17.345 -8.927 16.689 1.00 84.00 85 SER A CA 1
ATOM 674 C C . SER A 1 85 ? -16.251 -8.235 15.858 1.00 84.00 85 SER A C 1
ATOM 676 O O . SER A 1 85 ? -15.978 -8.655 14.724 1.00 84.00 85 SER A O 1
ATOM 678 N N . PRO A 1 86 ? -15.614 -7.171 16.383 1.00 79.81 86 PRO A N 1
ATOM 679 C CA . PRO A 1 86 ? -14.691 -6.336 15.613 1.00 79.81 86 PRO A CA 1
ATOM 680 C C . PRO A 1 86 ? -13.449 -7.107 15.146 1.00 79.81 86 PRO A C 1
ATOM 682 O O . PRO A 1 86 ? -13.012 -6.932 14.015 1.00 79.81 86 PRO A O 1
ATOM 685 N N . VAL A 1 87 ? -12.942 -8.047 15.952 1.00 82.31 87 VAL A N 1
ATOM 686 C CA . VAL A 1 87 ? -11.768 -8.866 15.597 1.00 82.31 87 VAL A CA 1
ATOM 687 C C . VAL A 1 87 ? -12.054 -9.765 14.392 1.00 82.31 87 VAL A C 1
ATOM 689 O O . VAL A 1 87 ? -11.280 -9.789 13.439 1.00 82.31 87 VAL A O 1
ATOM 692 N N . SER A 1 88 ? -13.188 -10.474 14.393 1.00 85.50 88 SER A N 1
ATOM 693 C CA . SER A 1 88 ? -13.570 -11.336 13.263 1.00 85.50 88 SER A CA 1
ATOM 694 C C . SER A 1 88 ? -13.806 -10.522 11.989 1.00 85.50 88 SER A C 1
ATOM 696 O O . SER A 1 88 ? -13.430 -10.955 10.902 1.00 85.50 88 SER A O 1
ATOM 698 N N . LEU A 1 89 ? -14.385 -9.325 12.124 1.00 84.38 89 LEU A N 1
ATOM 699 C CA . LEU A 1 89 ? -14.609 -8.415 11.005 1.00 84.38 89 LEU A CA 1
ATOM 700 C C . LEU A 1 89 ? -13.282 -7.945 10.385 1.00 84.38 89 LEU A C 1
ATOM 702 O O . LEU A 1 89 ? -13.116 -8.037 9.171 1.00 84.38 89 LEU A O 1
ATOM 706 N N . THR A 1 90 ? -12.324 -7.525 11.217 1.00 85.06 90 THR A N 1
ATOM 707 C CA . THR A 1 90 ? -10.974 -7.125 10.793 1.00 85.06 90 THR A CA 1
ATOM 708 C C . THR A 1 90 ? -10.269 -8.244 10.032 1.00 85.06 90 THR A C 1
ATOM 710 O O . THR A 1 90 ? -9.758 -8.016 8.938 1.00 85.06 90 THR A O 1
ATOM 713 N N . VAL A 1 91 ? -10.307 -9.477 10.552 1.00 85.75 91 VAL A N 1
ATOM 714 C CA . VAL A 1 91 ? -9.691 -10.637 9.886 1.00 85.75 91 VAL A CA 1
ATOM 715 C C . VAL A 1 91 ? -10.324 -10.886 8.515 1.00 85.75 91 VAL A C 1
ATOM 717 O O . VAL A 1 91 ? -9.599 -11.035 7.532 1.00 85.75 91 VAL A O 1
ATOM 720 N N . LYS A 1 92 ? -11.659 -10.861 8.413 1.00 87.81 92 LYS A N 1
ATOM 721 C CA . LYS A 1 92 ? -12.371 -11.062 7.140 1.00 87.81 92 LYS A CA 1
ATOM 722 C C . LYS A 1 92 ? -12.008 -9.998 6.107 1.00 87.81 92 LYS A C 1
ATOM 724 O O . LYS A 1 92 ? -11.668 -10.348 4.981 1.00 87.81 92 LYS A O 1
ATOM 729 N N . PHE A 1 93 ? -12.026 -8.720 6.484 1.00 87.12 93 PHE A N 1
ATOM 730 C CA . PHE A 1 93 ? -11.654 -7.648 5.560 1.00 87.12 93 PHE A CA 1
ATOM 731 C C . PHE A 1 93 ? -10.178 -7.698 5.162 1.00 87.12 93 PHE A C 1
ATOM 733 O O . PHE A 1 93 ? -9.876 -7.512 3.984 1.00 87.12 93 PHE A O 1
ATOM 740 N N . SER A 1 94 ? -9.270 -8.021 6.092 1.00 86.12 94 SER A N 1
ATOM 741 C CA . SER A 1 94 ? -7.861 -8.223 5.740 1.00 86.12 94 SER A CA 1
ATOM 742 C C . SER A 1 94 ? -7.700 -9.365 4.737 1.00 86.12 94 SER A C 1
ATOM 744 O O . SER A 1 94 ? -7.032 -9.191 3.723 1.00 86.12 94 SER A O 1
ATOM 746 N N . ALA A 1 95 ? -8.388 -10.495 4.939 1.00 87.69 95 ALA A N 1
ATOM 747 C CA . ALA A 1 95 ? -8.344 -11.626 4.018 1.00 87.69 95 ALA A CA 1
ATOM 748 C C . ALA A 1 95 ? -8.859 -11.236 2.623 1.00 87.69 95 ALA A C 1
ATOM 750 O O . ALA A 1 95 ? -8.223 -11.568 1.626 1.00 87.69 95 ALA A O 1
ATOM 751 N N . CYS A 1 96 ? -9.949 -10.464 2.542 1.00 88.62 96 CYS A N 1
ATOM 752 C CA . CYS A 1 96 ? -10.443 -9.927 1.273 1.00 88.62 96 CYS A CA 1
ATOM 753 C C . CYS A 1 96 ? -9.407 -9.034 0.573 1.00 88.62 96 CYS A C 1
ATOM 755 O O . CYS A 1 96 ? -9.242 -9.150 -0.639 1.00 88.62 96 CYS A O 1
ATOM 757 N N . ALA A 1 97 ? -8.686 -8.183 1.312 1.00 88.38 97 ALA A N 1
ATOM 758 C CA . ALA A 1 97 ? -7.628 -7.344 0.747 1.00 88.38 97 ALA A CA 1
ATOM 759 C C . ALA A 1 97 ? -6.472 -8.178 0.163 1.00 88.38 97 ALA A C 1
ATOM 761 O O . ALA A 1 97 ? -5.990 -7.881 -0.931 1.00 88.38 97 ALA A O 1
ATOM 762 N N . TYR A 1 98 ? -6.075 -9.263 0.839 1.00 87.81 98 TYR A N 1
ATOM 763 C CA . TYR A 1 98 ? -5.076 -10.202 0.315 1.00 87.81 98 TYR A CA 1
ATOM 764 C C . TYR A 1 98 ? -5.559 -10.916 -0.949 1.00 87.81 98 TYR A C 1
ATOM 766 O O . TYR A 1 98 ? -4.841 -10.938 -1.948 1.00 87.81 98 TYR A O 1
ATOM 774 N N . VAL A 1 99 ? -6.781 -11.459 -0.935 1.00 89.69 99 VAL A N 1
ATOM 775 C CA . VAL A 1 99 ? -7.371 -12.127 -2.108 1.00 89.69 99 VAL A CA 1
ATOM 776 C C . VAL A 1 99 ? -7.451 -11.160 -3.286 1.00 89.69 99 VAL A C 1
ATOM 778 O O . VAL A 1 99 ? -7.054 -11.519 -4.393 1.00 89.69 99 VAL A O 1
ATOM 781 N N . PHE A 1 100 ? -7.886 -9.920 -3.049 1.00 88.00 100 PHE A N 1
ATOM 782 C CA . PHE A 1 100 ? -7.921 -8.875 -4.069 1.00 88.00 100 PHE A CA 1
ATOM 783 C C . PHE A 1 100 ? -6.537 -8.628 -4.676 1.00 88.00 100 PHE A C 1
ATOM 785 O O . PHE A 1 100 ? -6.395 -8.646 -5.896 1.00 88.00 100 PHE A O 1
ATOM 792 N N . GLY A 1 101 ? -5.506 -8.459 -3.846 1.00 83.62 101 GLY A N 1
ATOM 793 C CA . GLY A 1 101 ? -4.144 -8.239 -4.322 1.00 83.62 101 GLY A CA 1
ATOM 794 C C . GLY A 1 101 ? -3.584 -9.408 -5.137 1.00 83.62 101 GLY A C 1
ATOM 795 O O . GLY A 1 101 ? -2.971 -9.193 -6.184 1.00 83.62 101 GLY A O 1
ATOM 796 N N . VAL A 1 102 ? -3.846 -10.650 -4.717 1.00 86.94 102 VAL A N 1
ATOM 797 C CA . VAL A 1 102 ? -3.439 -11.855 -5.462 1.00 86.94 102 VAL A CA 1
ATOM 798 C C . VAL A 1 102 ? -4.156 -11.929 -6.807 1.00 86.94 102 VAL A C 1
ATOM 800 O O . VAL A 1 102 ? -3.497 -12.058 -7.838 1.00 86.94 102 VAL A O 1
ATOM 803 N N . VAL A 1 103 ? -5.485 -11.791 -6.823 1.00 88.25 103 VAL A N 1
ATOM 804 C CA . VAL A 1 103 ? -6.283 -11.810 -8.059 1.00 88.25 103 VAL A CA 1
ATOM 805 C C . VAL A 1 103 ? -5.824 -10.709 -9.008 1.00 88.25 103 VAL A C 1
ATOM 807 O O . VAL A 1 103 ? -5.615 -10.964 -10.190 1.00 88.25 103 VAL A O 1
ATOM 810 N N . TYR A 1 104 ? -5.584 -9.504 -8.493 1.00 83.94 104 TYR A N 1
ATOM 811 C CA . TYR A 1 104 ? -5.091 -8.385 -9.285 1.00 83.94 104 TYR A CA 1
ATOM 812 C C . TYR A 1 104 ? -3.717 -8.673 -9.907 1.00 83.94 104 TYR A C 1
ATOM 814 O O . TYR A 1 104 ? -3.501 -8.392 -11.085 1.00 83.94 104 TYR A O 1
ATOM 822 N N . THR A 1 105 ? -2.809 -9.302 -9.156 1.00 82.56 105 THR A N 1
ATOM 823 C CA . THR A 1 105 ? -1.483 -9.708 -9.655 1.00 82.56 105 THR A CA 1
ATOM 824 C C . THR A 1 105 ? -1.587 -10.765 -10.749 1.00 82.56 105 THR A C 1
ATOM 826 O O . THR A 1 105 ? -0.889 -10.682 -11.757 1.00 82.56 105 THR A O 1
ATOM 829 N N . VAL A 1 106 ? -2.476 -11.745 -10.573 1.00 85.19 106 VAL A N 1
ATOM 830 C CA . VAL A 1 106 ? -2.740 -12.795 -11.565 1.00 85.19 106 VAL A CA 1
ATOM 831 C C . VAL A 1 106 ? -3.326 -12.196 -12.840 1.00 85.19 106 VAL A C 1
ATOM 833 O O . VAL A 1 106 ? -2.869 -12.507 -13.931 1.00 85.19 106 VAL A O 1
ATOM 836 N N . ILE A 1 107 ? -4.296 -11.291 -12.725 1.00 83.94 107 ILE A N 1
ATOM 837 C CA . ILE A 1 107 ? -4.852 -10.585 -13.883 1.00 83.94 107 ILE A CA 1
ATOM 838 C C . ILE A 1 107 ? -3.739 -9.808 -14.592 1.00 83.94 107 ILE A C 1
ATOM 840 O O . ILE A 1 107 ? -3.567 -9.937 -15.803 1.00 83.94 107 ILE A O 1
ATOM 844 N N . ALA A 1 108 ? -2.939 -9.047 -13.845 1.00 77.31 108 ALA A N 1
ATOM 845 C CA . ALA A 1 108 ? -1.849 -8.269 -14.410 1.00 77.31 108 ALA A CA 1
ATOM 846 C C . ALA A 1 108 ? -0.797 -9.136 -15.116 1.00 77.31 108 ALA A C 1
ATOM 848 O O . ALA A 1 108 ? -0.306 -8.726 -16.168 1.00 77.31 108 ALA A O 1
ATOM 849 N N . SER A 1 109 ? -0.482 -10.332 -14.605 1.00 77.81 109 SER A N 1
ATOM 850 C CA . SER A 1 109 ? 0.487 -11.238 -15.236 1.00 77.81 109 SER A CA 1
ATOM 851 C C . SER A 1 109 ? 0.049 -11.707 -16.623 1.00 77.81 109 SER A C 1
ATOM 853 O O . SER A 1 109 ? 0.893 -11.839 -17.508 1.00 77.81 109 SER A O 1
ATOM 855 N N . PHE A 1 110 ? -1.257 -11.847 -16.871 1.00 79.94 110 PHE A N 1
ATOM 856 C CA . PHE A 1 110 ? -1.775 -12.135 -18.212 1.00 79.94 110 PHE A CA 1
ATOM 857 C C . PHE A 1 110 ? -1.621 -10.955 -19.184 1.00 79.94 110 PHE A C 1
ATOM 859 O O . PHE A 1 110 ? -1.425 -11.168 -20.384 1.00 79.94 110 PHE A O 1
ATOM 866 N N . PHE A 1 111 ? -1.681 -9.718 -18.684 1.00 72.44 111 PHE A N 1
ATOM 867 C CA . PHE A 1 111 ? -1.541 -8.501 -19.494 1.00 72.44 111 PHE A CA 1
ATOM 868 C C . PHE A 1 111 ? -0.080 -8.050 -19.682 1.00 72.44 111 PHE A C 1
ATOM 870 O O . PHE A 1 111 ? 0.219 -7.297 -20.610 1.00 72.44 111 PHE A O 1
ATOM 877 N N . LEU A 1 112 ? 0.849 -8.541 -18.857 1.00 67.38 112 LEU A N 1
ATOM 878 C CA . LEU A 1 112 ? 2.290 -8.263 -18.896 1.00 67.38 112 LEU A CA 1
ATOM 879 C C . LEU A 1 112 ? 3.012 -9.028 -20.022 1.00 67.38 112 LEU A C 1
ATOM 881 O O . LEU A 1 112 ? 3.942 -9.790 -19.788 1.00 67.38 112 LEU A O 1
ATOM 885 N N . LYS A 1 113 ? 2.642 -8.822 -21.290 1.00 55.50 113 LYS A N 1
ATOM 886 C CA . LYS A 1 113 ? 3.462 -9.327 -22.408 1.00 55.50 113 LYS A CA 1
ATOM 887 C C . LYS A 1 113 ? 4.608 -8.356 -22.717 1.00 55.50 113 LYS A C 1
ATOM 889 O O . LYS A 1 113 ? 4.381 -7.282 -23.263 1.00 55.50 113 LYS A O 1
ATOM 894 N N . ARG A 1 114 ? 5.838 -8.765 -22.358 1.00 55.16 114 ARG A N 1
ATOM 895 C CA . ARG A 1 114 ? 7.163 -8.250 -22.792 1.00 55.16 114 ARG A CA 1
ATOM 896 C C . ARG A 1 114 ? 7.185 -6.780 -23.244 1.00 55.16 114 ARG A C 1
ATOM 898 O O . ARG A 1 114 ? 7.309 -6.494 -24.432 1.00 55.16 114 ARG A O 1
ATOM 905 N N . GLN A 1 115 ? 7.140 -5.844 -22.301 1.00 53.06 115 GLN A N 1
ATOM 906 C CA . GLN A 1 115 ? 7.424 -4.438 -22.600 1.00 53.06 115 GLN A CA 1
ATOM 907 C C . GLN A 1 115 ? 8.897 -4.096 -22.344 1.00 53.06 115 GLN A C 1
ATOM 909 O O . GLN A 1 115 ? 9.512 -4.573 -21.388 1.00 53.06 115 GLN A O 1
ATOM 914 N N . PHE A 1 116 ? 9.469 -3.292 -23.243 1.00 47.41 116 PHE A N 1
ATOM 915 C CA . PHE A 1 116 ? 10.917 -3.121 -23.398 1.00 47.41 116 PHE A CA 1
ATOM 916 C C . PHE A 1 116 ? 11.543 -2.064 -22.473 1.00 47.41 116 PHE A C 1
ATOM 918 O O . PHE A 1 116 ? 12.766 -2.079 -22.313 1.00 47.41 116 PHE A O 1
ATOM 925 N N . VAL A 1 117 ? 10.727 -1.226 -21.820 1.00 52.69 117 VAL A N 1
ATOM 926 C CA . VAL A 1 117 ? 11.165 -0.183 -20.876 1.00 52.69 117 VAL A CA 1
ATOM 927 C C . VAL A 1 117 ? 10.699 -0.551 -19.465 1.00 52.69 117 VAL A C 1
ATOM 929 O O . VAL A 1 117 ? 9.511 -0.441 -19.147 1.00 52.69 117 VAL A O 1
ATOM 932 N N . LYS A 1 118 ? 11.638 -1.035 -18.642 1.00 58.44 118 LYS A N 1
ATOM 933 C CA . LYS A 1 118 ? 11.426 -1.381 -17.229 1.00 58.44 118 LYS A CA 1
ATOM 934 C C . LYS A 1 118 ? 12.133 -0.337 -16.356 1.00 58.44 118 LYS A C 1
ATOM 936 O O . LYS A 1 118 ? 13.317 -0.098 -16.565 1.00 58.44 118 LYS A O 1
ATOM 941 N N . LEU A 1 119 ? 11.418 0.255 -15.403 1.00 57.22 119 LEU A N 1
ATOM 942 C CA . LEU A 1 119 ? 11.956 1.132 -14.355 1.00 57.22 119 LEU A CA 1
ATOM 943 C C . LEU A 1 119 ? 11.673 0.453 -13.012 1.00 57.22 119 LEU A C 1
ATOM 945 O O . LEU A 1 119 ? 10.525 0.071 -12.782 1.00 57.22 119 LEU A O 1
ATOM 949 N N . ASN A 1 120 ? 12.686 0.243 -12.163 1.00 60.91 120 ASN A N 1
ATOM 950 C CA . ASN A 1 120 ? 12.554 -0.567 -10.938 1.00 60.91 120 ASN A CA 1
ATOM 951 C C . ASN A 1 120 ? 11.821 -1.887 -11.194 1.00 60.91 120 ASN A C 1
ATOM 953 O O . ASN A 1 120 ? 10.908 -2.279 -10.474 1.00 60.91 120 ASN A O 1
ATOM 957 N N . CYS A 1 121 ? 12.157 -2.535 -12.306 1.00 65.06 121 CYS A N 1
ATOM 958 C CA . CYS A 1 121 ? 11.549 -3.792 -12.706 1.00 65.06 121 CYS A CA 1
ATOM 959 C C . CYS A 1 121 ? 10.047 -3.800 -13.012 1.00 65.06 121 CYS A C 1
ATOM 961 O O . CYS A 1 121 ? 9.495 -4.843 -13.356 1.00 65.06 121 CYS A O 1
ATOM 963 N N . MET A 1 122 ? 9.415 -2.631 -13.078 1.00 62.38 122 MET A N 1
ATOM 964 C CA . MET A 1 122 ? 8.028 -2.469 -13.495 1.00 62.38 122 MET A CA 1
ATOM 965 C C . MET A 1 122 ? 7.948 -1.839 -14.899 1.00 62.38 122 MET A C 1
ATOM 967 O O . MET A 1 122 ? 8.763 -0.972 -15.234 1.00 62.38 122 MET A O 1
ATOM 971 N N . PRO A 1 123 ? 6.987 -2.227 -15.757 1.00 60.25 123 PRO A N 1
ATOM 972 C CA . PRO A 1 123 ? 6.821 -1.581 -17.054 1.00 60.25 123 PRO A CA 1
ATOM 973 C C . PRO A 1 123 ? 6.299 -0.153 -16.889 1.00 60.25 123 PRO A C 1
ATOM 975 O O . PRO A 1 123 ? 5.301 0.077 -16.204 1.00 60.25 123 PRO A O 1
ATOM 978 N N . LEU A 1 124 ? 6.911 0.799 -17.594 1.00 61.84 124 LEU A N 1
ATOM 979 C CA . LEU A 1 124 ? 6.542 2.220 -17.523 1.00 61.84 124 LEU A CA 1
ATOM 980 C C . LEU A 1 124 ? 5.064 2.479 -17.892 1.00 61.84 124 LEU A C 1
ATOM 982 O O . LEU A 1 124 ? 4.402 3.329 -17.297 1.00 61.84 124 LEU A O 1
ATOM 986 N N . GLN A 1 125 ? 4.518 1.735 -18.862 1.00 58.72 125 GLN A N 1
ATOM 987 C CA . GLN A 1 125 ? 3.107 1.871 -19.250 1.00 58.72 125 GLN A CA 1
ATOM 988 C C . GLN A 1 125 ? 2.157 1.289 -18.197 1.00 58.72 125 GLN A C 1
ATOM 990 O O . GLN A 1 125 ? 1.053 1.803 -18.021 1.00 58.72 125 GLN A O 1
ATOM 995 N N . MET A 1 126 ? 2.594 0.266 -17.456 1.00 58.25 126 MET A N 1
ATOM 996 C CA . MET A 1 126 ? 1.821 -0.274 -16.342 1.00 58.25 126 MET A CA 1
ATOM 997 C C . MET A 1 126 ? 1.813 0.666 -15.147 1.00 58.25 126 MET A C 1
ATOM 999 O O . MET A 1 126 ? 0.745 0.862 -14.585 1.00 58.25 126 MET A O 1
ATOM 1003 N N . PHE A 1 127 ? 2.925 1.333 -14.825 1.00 62.66 127 PHE A N 1
ATOM 1004 C CA . PHE A 1 127 ? 2.931 2.391 -13.805 1.00 62.66 127 PHE A CA 1
ATOM 1005 C C . PHE A 1 127 ? 1.808 3.415 -14.041 1.00 62.66 127 PHE A C 1
ATOM 1007 O O . PHE A 1 127 ? 1.059 3.740 -13.124 1.00 62.66 127 PHE A O 1
ATOM 1014 N N . LYS A 1 128 ? 1.614 3.842 -15.296 1.00 62.84 128 LYS A N 1
ATOM 1015 C CA . LYS A 1 128 ? 0.551 4.786 -15.680 1.00 62.84 128 LYS A CA 1
ATOM 1016 C C . LYS A 1 128 ? -0.846 4.174 -15.638 1.00 62.84 128 LYS A C 1
ATOM 1018 O O . LYS A 1 128 ? -1.757 4.785 -15.088 1.00 62.84 128 LYS A O 1
ATOM 1023 N N . PHE A 1 129 ? -1.026 2.978 -16.201 1.00 64.81 129 PHE A N 1
ATOM 1024 C CA . PHE A 1 129 ? -2.322 2.291 -16.178 1.00 64.81 129 PHE A CA 1
ATOM 1025 C C . PHE A 1 129 ? -2.774 1.968 -14.746 1.00 64.81 129 PHE A C 1
ATOM 1027 O O . PHE A 1 129 ? -3.967 1.915 -14.473 1.00 64.81 129 PHE A O 1
ATOM 1034 N N . MET A 1 130 ? -1.820 1.793 -13.829 1.00 68.31 130 MET A N 1
ATOM 1035 C CA . MET A 1 130 ? -2.051 1.386 -12.444 1.00 68.31 130 MET A CA 1
ATOM 1036 C C . MET A 1 130 ? -2.134 2.553 -11.466 1.00 68.31 130 MET A C 1
ATOM 1038 O O . MET A 1 130 ? -2.783 2.422 -10.429 1.00 68.31 130 MET A O 1
ATOM 1042 N N . ALA A 1 131 ? -1.574 3.712 -11.814 1.00 70.81 131 ALA A N 1
ATOM 1043 C CA . ALA A 1 131 ? -1.756 4.927 -11.034 1.00 70.81 131 ALA A CA 1
ATOM 1044 C C . ALA A 1 131 ? -3.250 5.254 -10.862 1.00 70.81 131 ALA A C 1
ATOM 1046 O O . ALA A 1 131 ? -3.699 5.490 -9.747 1.00 70.81 131 ALA A O 1
ATOM 1047 N N . TYR A 1 132 ? -4.053 5.173 -11.929 1.00 74.06 132 TYR A N 1
ATOM 1048 C CA . TYR A 1 132 ? -5.493 5.457 -11.870 1.00 74.06 132 TYR A CA 1
ATOM 1049 C C . TYR A 1 132 ? -6.295 4.549 -10.915 1.00 74.06 132 TYR A C 1
ATOM 1051 O O . TYR A 1 132 ? -6.989 5.094 -10.055 1.00 74.06 132 TYR A O 1
ATOM 1059 N N . PRO A 1 133 ? -6.231 3.202 -10.991 1.00 74.06 133 PRO A N 1
ATOM 1060 C CA . PRO A 1 133 ? -6.964 2.336 -10.070 1.00 74.06 133 PRO A CA 1
ATOM 1061 C C . PRO A 1 133 ? -6.462 2.453 -8.628 1.00 74.06 133 PRO A C 1
ATOM 1063 O O . PRO A 1 133 ? -7.281 2.418 -7.715 1.00 74.06 133 PRO A O 1
ATOM 1066 N N . PHE A 1 134 ? -5.162 2.652 -8.383 1.00 78.69 134 PHE A N 1
ATOM 1067 C CA . PHE A 1 134 ? -4.655 2.818 -7.016 1.00 78.69 134 PHE A CA 1
ATOM 1068 C C . PHE A 1 134 ? -5.002 4.174 -6.406 1.00 78.69 134 PHE A C 1
ATOM 1070 O O . PHE A 1 134 ? -5.343 4.236 -5.222 1.00 78.69 134 PHE A O 1
ATOM 1077 N N . ILE A 1 135 ? -5.005 5.242 -7.207 1.00 79.06 135 ILE A N 1
ATOM 1078 C CA . ILE A 1 135 ? -5.572 6.532 -6.806 1.00 79.06 135 ILE A CA 1
ATOM 1079 C C . ILE A 1 135 ? -7.064 6.357 -6.513 1.00 79.06 135 ILE A C 1
ATOM 1081 O O . ILE A 1 135 ? -7.509 6.774 -5.454 1.00 79.06 135 ILE A O 1
ATOM 1085 N N . GLY A 1 136 ? -7.821 5.679 -7.380 1.00 79.06 136 GLY A N 1
ATOM 1086 C CA . GLY A 1 136 ? -9.251 5.423 -7.180 1.00 79.06 136 GLY A CA 1
ATOM 1087 C C . GLY A 1 136 ? -9.559 4.646 -5.896 1.00 79.06 136 GLY A C 1
ATOM 1088 O O . GLY A 1 136 ? -10.404 5.071 -5.113 1.00 79.06 136 GLY A O 1
ATOM 1089 N N . ILE A 1 137 ? -8.837 3.552 -5.632 1.00 79.88 137 ILE A N 1
ATOM 1090 C CA . ILE A 1 137 ? -8.965 2.764 -4.393 1.00 79.88 137 ILE A CA 1
ATOM 1091 C C . ILE A 1 137 ? -8.625 3.623 -3.174 1.00 79.88 137 ILE A C 1
ATOM 1093 O O . ILE A 1 137 ? -9.349 3.590 -2.181 1.00 79.88 137 ILE A O 1
ATOM 1097 N N . SER A 1 138 ? -7.558 4.422 -3.259 1.00 78.31 138 SER A N 1
ATOM 1098 C CA . SER A 1 138 ? -7.151 5.305 -2.163 1.00 78.31 138 SER A CA 1
ATOM 1099 C C . SER A 1 138 ? -8.174 6.419 -1.931 1.00 78.31 138 SER A C 1
ATOM 1101 O O . SER A 1 138 ? -8.502 6.699 -0.791 1.00 78.31 138 SER A O 1
ATOM 1103 N N . LEU A 1 139 ? -8.756 7.005 -2.982 1.00 81.88 139 LEU A N 1
ATOM 1104 C CA . LEU A 1 139 ? -9.852 7.977 -2.873 1.00 81.88 139 LEU A CA 1
ATOM 1105 C C . LEU A 1 139 ? -11.134 7.352 -2.310 1.00 81.88 139 LEU A C 1
ATOM 1107 O O . LEU A 1 139 ? -11.932 8.049 -1.688 1.00 81.88 139 LEU A O 1
ATOM 1111 N N . GLY A 1 140 ? -11.311 6.039 -2.471 1.00 79.81 140 GLY A N 1
ATOM 1112 C CA . GLY A 1 140 ? -12.388 5.275 -1.850 1.00 79.81 140 GLY A CA 1
ATOM 1113 C C . GLY A 1 140 ? -12.402 5.352 -0.321 1.00 79.81 140 GLY A C 1
ATOM 1114 O O . GLY A 1 140 ? -13.444 5.080 0.269 1.00 79.81 140 GLY A O 1
ATOM 1115 N N . SER A 1 141 ? -11.306 5.764 0.333 1.00 75.19 141 SER A N 1
ATOM 1116 C CA . SER A 1 141 ? -11.275 6.009 1.782 1.00 75.19 141 SER A CA 1
ATOM 1117 C C . SER A 1 141 ? -12.000 7.298 2.188 1.00 75.19 141 SER A C 1
ATOM 1119 O O . SER A 1 141 ? -12.593 7.357 3.267 1.00 75.19 141 SER A O 1
ATOM 1121 N N . LEU A 1 142 ? -12.010 8.317 1.320 1.00 78.81 142 LEU A N 1
ATOM 1122 C CA . LEU A 1 142 ? -12.591 9.633 1.588 1.00 78.81 142 LEU A CA 1
ATOM 1123 C C . LEU A 1 142 ? -14.069 9.592 2.005 1.00 78.81 142 LEU A C 1
ATOM 1125 O O . LEU A 1 142 ? -14.392 10.234 3.003 1.00 78.81 142 LEU A O 1
ATOM 1129 N N . PRO A 1 143 ? -14.982 8.850 1.342 1.00 79.62 143 PRO A N 1
ATOM 1130 C CA . PRO A 1 143 ? -16.373 8.782 1.790 1.00 79.62 143 PRO A CA 1
ATOM 1131 C C . PRO A 1 143 ? -16.511 8.214 3.208 1.00 79.62 143 PRO A C 1
ATOM 1133 O O . PRO A 1 143 ? -17.345 8.694 3.969 1.00 79.62 143 PRO A O 1
ATOM 1136 N N . PHE A 1 144 ? -15.665 7.261 3.615 1.00 72.88 144 PHE A N 1
ATOM 1137 C CA . PHE A 1 144 ? -15.682 6.731 4.985 1.00 72.88 144 PHE A CA 1
ATOM 1138 C C . PHE A 1 144 ? -15.166 7.753 5.999 1.00 72.88 144 PHE A C 1
ATOM 1140 O O . PHE A 1 144 ? -15.740 7.888 7.080 1.00 72.88 144 PHE A O 1
ATOM 1147 N N . ILE A 1 145 ? -14.145 8.528 5.622 1.00 72.06 145 ILE A N 1
ATOM 1148 C CA . ILE A 1 145 ? -13.640 9.655 6.417 1.00 72.06 145 ILE A CA 1
ATOM 1149 C C . ILE A 1 145 ? -14.736 10.724 6.591 1.00 72.06 145 ILE A C 1
ATOM 1151 O O . ILE A 1 145 ? -14.929 11.239 7.693 1.00 72.06 145 ILE A O 1
ATOM 1155 N N . VAL A 1 146 ? -15.510 11.015 5.541 1.00 76.88 146 VAL A N 1
ATOM 1156 C CA . VAL A 1 146 ? -16.650 11.948 5.600 1.00 76.88 146 VAL A CA 1
ATOM 1157 C C . VAL A 1 146 ? -17.777 11.398 6.479 1.00 76.88 146 VAL A C 1
ATOM 1159 O O . VAL A 1 146 ? -18.274 12.107 7.350 1.00 76.88 146 VAL A O 1
ATOM 1162 N N . CYS A 1 147 ? -18.154 10.124 6.332 1.00 72.56 147 CYS A N 1
ATOM 1163 C CA . CYS A 1 147 ? -19.165 9.500 7.193 1.00 72.56 147 CYS A CA 1
ATOM 1164 C C . CYS A 1 147 ? -18.771 9.530 8.677 1.00 72.56 147 CYS A C 1
ATOM 1166 O O . CYS A 1 147 ? -19.636 9.699 9.542 1.00 72.56 147 CYS A O 1
ATOM 1168 N N . TYR A 1 148 ? -17.477 9.391 8.971 1.00 68.50 148 TYR A N 1
ATOM 1169 C CA . TYR A 1 148 ? -16.934 9.521 10.318 1.00 68.50 148 TYR A CA 1
ATOM 1170 C C . TYR A 1 148 ? -17.068 10.958 10.854 1.00 68.50 148 TYR A C 1
ATOM 1172 O O . TYR A 1 148 ? -17.559 11.142 11.965 1.00 68.50 148 TYR A O 1
ATOM 1180 N N . LEU A 1 149 ? -16.754 11.978 10.044 1.00 69.75 149 LEU A N 1
ATOM 1181 C CA . LEU A 1 149 ? -16.964 13.401 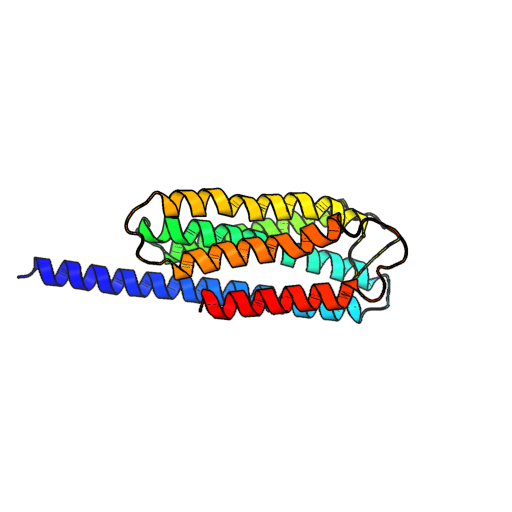10.371 1.00 69.75 149 LEU A CA 1
ATOM 1182 C C . LEU A 1 149 ? -18.440 13.782 10.568 1.00 69.75 149 LEU A C 1
ATOM 1184 O O . LEU A 1 149 ? -18.747 14.765 11.231 1.00 69.75 149 LEU A O 1
ATOM 1188 N N . CYS A 1 150 ? -19.389 13.053 9.997 1.00 72.44 150 CYS A N 1
ATOM 1189 C CA . CYS A 1 150 ? -20.810 13.343 10.214 1.00 72.44 150 CYS A CA 1
ATOM 1190 C C . CYS A 1 150 ? -21.402 12.590 11.417 1.00 72.44 150 CYS A C 1
ATOM 1192 O O . CYS A 1 150 ? -22.559 12.819 11.766 1.00 72.44 150 CYS A O 1
ATOM 1194 N N . SER A 1 151 ? -20.639 11.691 12.051 1.00 64.00 151 SER A N 1
ATOM 1195 C CA . SER A 1 151 ? -21.133 10.800 13.106 1.00 64.00 151 SER A CA 1
ATOM 1196 C C . SER A 1 151 ? -20.531 11.155 14.475 1.00 64.00 151 SER A C 1
ATOM 1198 O O . SER A 1 151 ? -19.395 10.772 14.757 1.00 64.00 151 SER A O 1
ATOM 1200 N N . PRO A 1 152 ? -21.268 11.829 15.380 1.00 58.66 152 PRO A N 1
ATOM 1201 C CA . PRO A 1 152 ? -20.804 12.032 16.750 1.00 58.66 152 PRO A CA 1
ATOM 1202 C C . PRO A 1 152 ? -20.663 10.690 17.505 1.00 58.66 152 PRO A C 1
ATOM 1204 O O . PRO A 1 152 ? -21.415 9.750 17.230 1.00 58.66 152 PRO A O 1
ATOM 1207 N N . PRO A 1 153 ? -19.747 10.577 18.490 1.00 58.91 153 PRO A N 1
ATOM 1208 C CA . PRO A 1 153 ? -18.870 11.627 19.013 1.00 58.91 153 PRO A CA 1
ATOM 1209 C C . PRO A 1 153 ? -17.514 11.739 18.283 1.00 58.91 153 PRO A C 1
ATOM 1211 O O . PRO A 1 153 ? -16.832 10.738 18.037 1.00 58.91 153 PRO A O 1
ATOM 1214 N N . TYR A 1 154 ? -17.089 12.989 18.059 1.00 63.59 154 TYR A N 1
ATOM 1215 C CA . TYR A 1 154 ? -15.818 13.443 17.460 1.00 63.59 154 TYR A CA 1
ATOM 1216 C C . TYR A 1 154 ? -14.577 13.207 18.340 1.00 63.59 154 TYR A C 1
ATOM 1218 O O . TYR A 1 154 ? -13.712 14.066 18.474 1.00 63.59 154 TYR A O 1
ATOM 1226 N N . ARG A 1 155 ? -14.506 12.075 19.039 1.00 57.09 155 ARG A N 1
ATOM 1227 C CA . ARG A 1 155 ? -13.584 11.910 20.173 1.00 57.09 155 ARG A CA 1
ATOM 1228 C C . ARG A 1 155 ? -12.155 11.495 19.789 1.00 57.09 155 ARG A C 1
ATOM 1230 O O . ARG A 1 155 ? -11.354 11.270 20.684 1.00 57.09 155 ARG A O 1
ATOM 1237 N N . GLN A 1 156 ? -11.838 11.365 18.498 1.00 66.31 156 GLN A N 1
ATOM 1238 C CA . GLN A 1 156 ? -10.542 10.859 18.016 1.00 66.31 156 GLN A CA 1
ATOM 1239 C C . GLN A 1 156 ? -10.101 11.631 16.761 1.00 66.31 156 GLN A C 1
ATOM 1241 O O . GLN A 1 156 ? -10.197 11.129 15.642 1.00 66.31 156 GLN A O 1
ATOM 1246 N N . TRP A 1 157 ? -9.691 12.890 16.948 1.00 68.56 157 TRP A N 1
ATOM 1247 C CA . TRP A 1 157 ? -9.175 13.744 15.868 1.00 68.56 157 TRP A CA 1
ATOM 1248 C C . TRP A 1 157 ? -7.820 13.258 15.340 1.00 68.56 157 TRP A C 1
ATOM 1250 O O . TRP A 1 157 ? -7.573 13.353 14.141 1.00 68.56 157 TRP A O 1
ATOM 1260 N N . ASP A 1 158 ? -6.989 12.665 16.196 1.00 68.38 158 ASP A N 1
ATOM 1261 C CA . ASP A 1 158 ? -5.666 12.154 15.813 1.00 68.38 158 ASP A CA 1
ATOM 1262 C C . ASP A 1 158 ? -5.773 11.001 14.803 1.00 68.38 158 ASP A C 1
ATOM 1264 O O . ASP A 1 158 ? -5.079 10.988 13.787 1.00 68.38 158 ASP A O 1
ATOM 1268 N N . GLU A 1 159 ? -6.735 10.094 15.006 1.00 67.81 159 GLU A N 1
ATOM 1269 C CA . GLU A 1 159 ? -7.026 8.992 14.076 1.00 67.81 159 GLU A CA 1
ATOM 1270 C C . GLU A 1 159 ? -7.510 9.504 12.707 1.00 67.81 159 GLU A C 1
ATOM 1272 O O . GLU A 1 159 ? -7.226 8.906 11.667 1.00 67.81 159 GLU A O 1
ATOM 1277 N N . TRP A 1 160 ? -8.215 10.640 12.687 1.00 72.75 160 TRP A N 1
ATOM 1278 C CA . TRP A 1 160 ? -8.680 11.286 11.459 1.00 72.75 160 TRP A CA 1
ATOM 1279 C C . TRP A 1 160 ? -7.532 11.942 10.687 1.00 72.75 160 TRP A C 1
ATOM 1281 O O . TRP A 1 160 ? -7.414 11.739 9.476 1.00 72.75 160 TRP A O 1
ATOM 1291 N N . VAL A 1 161 ? -6.662 12.680 11.387 1.00 76.88 161 VAL A N 1
ATOM 1292 C CA . VAL A 1 161 ? -5.448 13.260 10.793 1.00 76.88 161 VAL A CA 1
ATOM 1293 C C . VAL A 1 161 ? -4.580 12.143 10.213 1.00 76.88 161 VAL A C 1
ATOM 1295 O O . VAL A 1 161 ? -4.152 12.237 9.061 1.00 76.88 161 VAL A O 1
ATOM 1298 N N . GLY A 1 162 ? -4.411 11.046 10.956 1.00 72.56 162 GLY A N 1
ATOM 1299 C CA . GLY A 1 162 ? -3.708 9.851 10.500 1.00 72.56 162 GLY A CA 1
ATOM 1300 C C . GLY A 1 162 ? -4.297 9.261 9.220 1.00 72.56 162 GLY A C 1
ATOM 1301 O O . GLY A 1 162 ? -3.571 9.063 8.247 1.00 72.56 162 GLY A O 1
ATOM 1302 N N . ALA A 1 163 ? -5.615 9.048 9.168 1.00 72.69 163 ALA A N 1
ATOM 1303 C CA . ALA A 1 163 ? -6.286 8.486 7.993 1.00 72.69 163 ALA A CA 1
ATOM 1304 C C . ALA A 1 163 ? -6.158 9.374 6.740 1.00 72.69 163 ALA A C 1
ATOM 1306 O O . ALA A 1 163 ? -5.969 8.864 5.629 1.00 72.69 163 ALA A O 1
ATOM 1307 N N . ILE A 1 164 ? -6.226 10.701 6.899 1.00 78.25 164 ILE A N 1
ATOM 1308 C CA . ILE A 1 164 ? -6.026 11.646 5.793 1.00 78.25 164 ILE A CA 1
ATOM 1309 C C . ILE A 1 164 ? -4.580 11.622 5.320 1.00 78.25 164 ILE A C 1
ATOM 1311 O O . ILE A 1 164 ? -4.343 11.440 4.127 1.00 78.25 164 ILE A O 1
ATOM 1315 N N . LEU A 1 165 ? -3.613 11.756 6.230 1.00 80.06 165 LEU A N 1
ATOM 1316 C CA . LEU A 1 165 ? -2.195 11.734 5.875 1.00 80.06 165 LEU A CA 1
ATOM 1317 C C . LEU A 1 165 ? -1.809 10.405 5.216 1.00 80.06 165 LEU A C 1
ATOM 1319 O O . LEU A 1 165 ? -1.084 10.394 4.221 1.00 80.06 165 LEU A O 1
ATOM 1323 N N . GLN A 1 166 ? -2.349 9.285 5.695 1.00 75.25 166 GLN A N 1
ATOM 1324 C CA . GLN A 1 166 ? -2.158 7.969 5.089 1.00 75.25 166 GLN A CA 1
ATOM 1325 C C . GLN A 1 166 ? -2.756 7.895 3.677 1.00 75.25 166 GLN A C 1
ATOM 1327 O O . GLN A 1 166 ? -2.128 7.357 2.767 1.00 75.25 166 GLN A O 1
ATOM 1332 N N . THR A 1 167 ? -3.937 8.479 3.459 1.00 77.88 167 THR A N 1
ATOM 1333 C CA . THR A 1 167 ? -4.559 8.551 2.129 1.00 77.88 167 THR A CA 1
ATOM 1334 C C . THR A 1 167 ? -3.741 9.435 1.180 1.00 77.88 167 THR A C 1
ATOM 1336 O O . THR A 1 167 ? -3.459 9.033 0.052 1.00 77.88 167 THR A O 1
ATOM 1339 N N . MET A 1 168 ? -3.289 10.608 1.635 1.00 80.75 168 MET A N 1
ATOM 1340 C CA . MET A 1 168 ? -2.478 11.526 0.828 1.00 80.75 168 MET A CA 1
ATOM 1341 C C . MET A 1 168 ? -1.118 10.921 0.464 1.00 80.75 168 MET A C 1
ATOM 1343 O O . MET A 1 168 ? -0.723 10.972 -0.698 1.00 80.75 168 MET A O 1
ATOM 1347 N N . THR A 1 169 ? -0.434 10.289 1.421 1.00 78.44 169 THR A N 1
ATOM 1348 C CA . THR A 1 169 ? 0.845 9.593 1.181 1.00 78.44 169 THR A CA 1
ATOM 1349 C C . THR A 1 169 ? 0.686 8.313 0.361 1.00 78.44 169 THR A C 1
ATOM 1351 O O . THR A 1 169 ? 1.636 7.871 -0.276 1.00 78.44 169 THR A O 1
ATOM 1354 N N . ALA A 1 170 ? -0.500 7.699 0.335 1.00 76.06 170 ALA A N 1
ATOM 1355 C CA . ALA A 1 170 ? -0.796 6.605 -0.585 1.00 76.06 170 ALA A CA 1
ATOM 1356 C C . ALA A 1 170 ? -1.007 7.104 -2.023 1.00 76.06 170 ALA A C 1
ATOM 1358 O O . ALA A 1 170 ? -0.605 6.420 -2.959 1.00 76.06 170 ALA A O 1
ATOM 1359 N N . ILE A 1 171 ? -1.601 8.286 -2.211 1.00 80.44 171 ILE A N 1
ATOM 1360 C CA . ILE A 1 171 ? -1.870 8.877 -3.531 1.00 80.44 171 ILE A CA 1
ATOM 1361 C C . ILE A 1 171 ? -0.615 9.527 -4.133 1.00 80.44 171 ILE A C 1
ATOM 1363 O O . ILE A 1 171 ? -0.395 9.412 -5.340 1.00 80.44 171 ILE A O 1
ATOM 1367 N N . SER A 1 172 ? 0.211 10.192 -3.318 1.00 78.50 172 SER A N 1
ATOM 1368 C CA . SER A 1 172 ? 1.323 11.028 -3.794 1.00 78.50 172 SER A CA 1
ATOM 1369 C C . SER A 1 172 ? 2.332 10.323 -4.713 1.00 78.50 172 SER A C 1
ATOM 1371 O O . SER A 1 172 ? 2.652 10.920 -5.743 1.00 78.50 172 SER A O 1
ATOM 1373 N N . PRO A 1 173 ? 2.770 9.066 -4.474 1.00 73.69 173 PRO A N 1
ATOM 1374 C CA . PRO A 1 173 ? 3.746 8.413 -5.347 1.00 73.69 173 PRO A CA 1
ATOM 1375 C C . PRO A 1 173 ? 3.162 8.148 -6.739 1.00 73.69 173 PRO A C 1
ATOM 1377 O O . PRO A 1 173 ? 3.859 8.230 -7.744 1.00 73.69 173 PRO A O 1
ATOM 1380 N N . TRP A 1 174 ? 1.859 7.871 -6.819 1.00 75.56 174 TRP A N 1
ATOM 1381 C CA . TRP A 1 174 ? 1.171 7.638 -8.088 1.00 75.56 174 TRP A CA 1
ATOM 1382 C C . TRP A 1 174 ? 0.864 8.941 -8.817 1.00 75.56 174 TRP A C 1
ATOM 1384 O O . TRP A 1 174 ? 1.009 9.009 -10.036 1.00 75.56 174 TRP A O 1
ATOM 1394 N N . ALA A 1 175 ? 0.494 9.994 -8.089 1.00 75.69 175 ALA A N 1
ATOM 1395 C CA . ALA A 1 175 ? 0.333 11.321 -8.671 1.00 75.69 175 ALA A CA 1
ATOM 1396 C C . ALA A 1 175 ? 1.649 11.805 -9.302 1.00 75.69 175 ALA A C 1
ATOM 1398 O O . ALA A 1 175 ? 1.648 12.263 -10.444 1.00 75.69 175 ALA A O 1
ATOM 1399 N N . GLU A 1 176 ? 2.777 11.610 -8.611 1.00 71.75 176 GLU A N 1
ATOM 1400 C CA . GLU A 1 176 ? 4.100 11.933 -9.143 1.00 71.75 176 GLU A CA 1
ATOM 1401 C C . GLU A 1 176 ? 4.385 11.157 -10.433 1.00 71.75 176 GLU A C 1
ATOM 1403 O O . GLU A 1 176 ? 4.757 11.777 -11.424 1.00 71.75 176 GLU A O 1
ATOM 1408 N N . THR A 1 177 ? 4.089 9.848 -10.489 1.00 68.12 177 THR A N 1
ATOM 1409 C CA . THR A 1 177 ? 4.286 9.043 -11.716 1.00 68.12 177 THR A CA 1
ATOM 1410 C C . THR A 1 177 ? 3.468 9.511 -12.926 1.00 68.12 177 THR A C 1
ATOM 1412 O O . THR A 1 177 ? 3.853 9.254 -14.069 1.00 68.12 177 THR A O 1
ATOM 1415 N N . ILE A 1 178 ? 2.343 10.201 -12.706 1.00 71.50 178 ILE A N 1
ATOM 1416 C CA . ILE A 1 178 ? 1.533 10.796 -13.780 1.00 71.50 178 ILE A CA 1
ATOM 1417 C C . ILE A 1 178 ? 2.144 12.130 -14.242 1.00 71.50 178 ILE A C 1
ATOM 1419 O O . ILE A 1 178 ? 2.124 12.430 -15.441 1.00 71.50 178 ILE A O 1
ATOM 1423 N N . VAL A 1 179 ? 2.670 12.924 -13.302 1.00 70.56 179 VAL A N 1
ATOM 1424 C CA . VAL A 1 179 ? 3.138 14.304 -13.520 1.00 70.56 179 VAL A CA 1
ATOM 1425 C C . VAL A 1 179 ? 4.525 14.382 -14.160 1.00 70.56 179 VAL A C 1
ATOM 1427 O O . VAL A 1 179 ? 4.742 15.278 -14.975 1.00 70.56 179 VAL A O 1
ATOM 1430 N N . THR A 1 180 ? 5.450 13.457 -13.884 1.00 63.59 180 THR A N 1
ATOM 1431 C CA . THR A 1 180 ? 6.831 13.416 -14.437 1.00 63.59 180 THR A CA 1
ATOM 1432 C C . THR A 1 180 ? 6.888 12.983 -15.918 1.00 63.59 180 THR A C 1
ATOM 1434 O O . THR A 1 180 ? 7.708 12.186 -16.367 1.00 63.59 180 THR A O 1
ATOM 1437 N N . ARG A 1 181 ? 5.981 13.552 -16.714 1.00 52.47 181 ARG A N 1
ATOM 1438 C CA . ARG A 1 181 ? 5.496 13.140 -18.035 1.00 52.47 181 ARG A CA 1
ATOM 1439 C C . ARG A 1 181 ? 6.498 13.223 -19.195 1.00 52.47 181 ARG A C 1
ATOM 1441 O O . ARG A 1 181 ? 6.121 12.806 -20.286 1.00 52.47 181 ARG A O 1
ATOM 1448 N N . SER A 1 182 ? 7.716 13.731 -19.018 1.00 49.84 182 SER A N 1
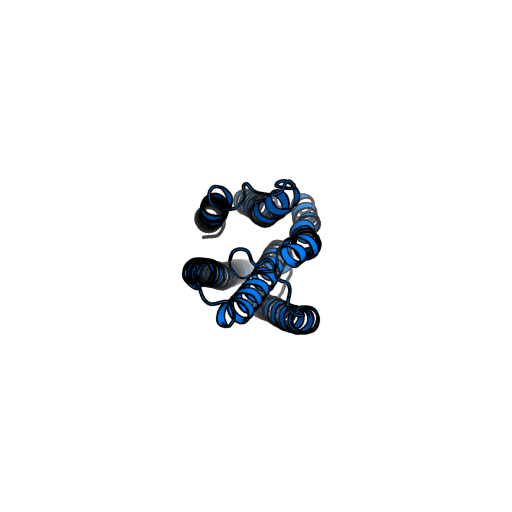ATOM 1449 C CA . SER A 1 182 ? 8.648 13.978 -20.129 1.00 49.84 182 SER A CA 1
ATOM 1450 C C . SER A 1 182 ? 9.902 13.107 -20.063 1.00 49.84 182 SER A C 1
ATOM 1452 O O . SER A 1 182 ? 10.542 12.969 -19.024 1.00 49.84 182 SER A O 1
ATOM 1454 N N . GLU A 1 183 ? 10.208 12.511 -21.207 1.00 50.75 183 GLU A N 1
ATOM 1455 C CA . GLU A 1 183 ? 11.244 11.521 -21.483 1.00 50.75 183 GLU A CA 1
ATOM 1456 C C . GLU A 1 183 ? 12.669 11.992 -21.093 1.00 50.75 183 GLU A C 1
ATOM 1458 O O . GLU A 1 183 ? 12.960 13.183 -21.066 1.00 50.75 183 GLU A O 1
ATOM 1463 N N . LEU A 1 184 ? 13.557 11.028 -20.808 1.00 48.06 184 LEU A N 1
ATOM 1464 C CA . LEU A 1 184 ? 15.010 11.125 -20.538 1.00 48.06 184 LEU A CA 1
ATOM 1465 C C . LEU A 1 184 ? 15.552 11.496 -19.137 1.00 48.06 184 LEU A C 1
ATOM 1467 O O . LEU A 1 184 ? 16.700 11.145 -18.876 1.00 48.06 184 LEU A O 1
ATOM 1471 N N . SER A 1 185 ? 14.814 12.102 -18.202 1.00 45.38 185 SER A N 1
ATOM 1472 C CA . SER A 1 185 ? 15.403 12.536 -16.905 1.00 45.38 185 SER A CA 1
ATOM 1473 C C . SER A 1 185 ? 15.193 11.589 -15.707 1.00 45.38 185 SER A C 1
ATOM 1475 O O . SER A 1 185 ? 15.585 11.897 -14.581 1.00 45.38 185 SER A O 1
ATOM 1477 N N . TRP A 1 186 ? 14.603 10.412 -15.926 1.00 49.94 186 TRP A N 1
ATOM 1478 C CA . TRP A 1 186 ? 14.144 9.513 -14.856 1.00 49.94 186 TRP A CA 1
ATOM 1479 C C . TRP A 1 186 ? 15.241 8.746 -14.095 1.00 49.94 186 TRP A C 1
ATOM 1481 O O . TRP A 1 186 ? 14.957 8.192 -13.039 1.00 49.94 186 TRP A O 1
ATOM 1491 N N . HIS A 1 187 ? 16.483 8.706 -14.583 1.00 48.53 187 HIS A N 1
ATOM 1492 C CA . HIS A 1 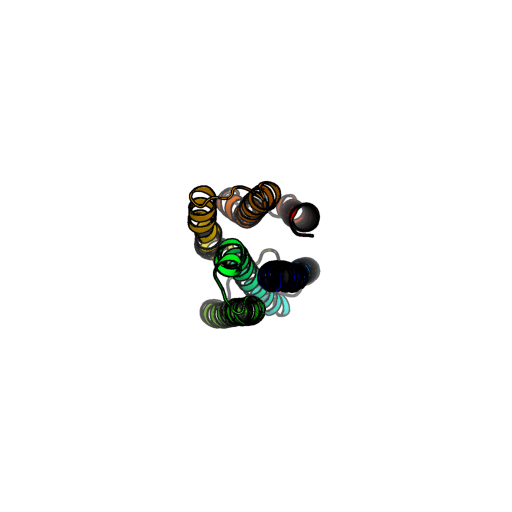187 ? 17.483 7.739 -14.102 1.00 48.53 187 HIS A CA 1
ATOM 1493 C C . HIS A 1 187 ? 18.178 8.056 -12.768 1.00 48.53 187 HIS A C 1
ATOM 1495 O O . HIS A 1 187 ? 18.975 7.247 -12.315 1.00 48.53 187 HIS A O 1
ATOM 1501 N N . GLY A 1 188 ? 17.889 9.187 -12.117 1.00 48.41 188 GLY A N 1
ATOM 1502 C CA . GLY A 1 188 ? 18.526 9.509 -10.830 1.00 48.41 188 GLY A CA 1
ATOM 1503 C C . GLY A 1 188 ? 17.603 10.159 -9.809 1.00 48.41 188 GLY A C 1
ATOM 1504 O O . GLY A 1 188 ? 17.586 9.762 -8.652 1.00 48.41 188 GLY A O 1
ATOM 1505 N N . TYR A 1 189 ? 16.787 11.132 -10.218 1.00 46.50 189 TYR A N 1
ATOM 1506 C CA . TYR A 1 189 ? 15.979 11.918 -9.275 1.00 46.50 189 TYR A CA 1
ATOM 1507 C C . TYR A 1 189 ? 14.714 11.183 -8.789 1.00 46.50 189 TYR A C 1
ATOM 1509 O O . TYR A 1 189 ? 14.186 11.475 -7.719 1.00 46.50 189 TYR A O 1
ATOM 1517 N N . SER A 1 190 ? 14.237 10.200 -9.557 1.00 58.25 190 SER A N 1
ATOM 1518 C CA . SER A 1 190 ? 12.984 9.484 -9.292 1.00 58.25 190 SER A CA 1
ATOM 1519 C C . SER A 1 190 ? 13.124 8.375 -8.244 1.00 58.25 190 SER A C 1
ATOM 1521 O O . SER A 1 190 ? 12.210 8.182 -7.443 1.00 58.25 190 SER A O 1
ATOM 1523 N N . GLU A 1 191 ? 14.241 7.645 -8.223 1.00 61.69 191 GLU A N 1
ATOM 1524 C CA . GLU A 1 191 ? 14.387 6.466 -7.358 1.00 61.69 191 GLU A CA 1
ATOM 1525 C C . GLU A 1 191 ? 14.523 6.868 -5.885 1.00 61.69 191 GLU A C 1
ATOM 1527 O O . GLU A 1 191 ? 13.811 6.336 -5.029 1.00 61.69 191 GLU A O 1
ATOM 1532 N N . TYR A 1 192 ? 15.347 7.881 -5.595 1.00 65.50 192 TYR A N 1
ATOM 1533 C CA . TYR A 1 192 ? 15.487 8.430 -4.244 1.00 65.50 192 TYR A CA 1
ATOM 1534 C C . TYR A 1 192 ? 14.218 9.137 -3.765 1.00 65.50 192 TYR A C 1
ATOM 1536 O O . TYR A 1 192 ? 13.849 8.974 -2.605 1.00 65.50 192 TYR A O 1
ATOM 1544 N N . SER A 1 193 ? 13.515 9.862 -4.644 1.00 66.69 193 SER A N 1
ATOM 1545 C CA . SER A 1 193 ? 12.234 10.505 -4.306 1.00 66.69 193 SER A CA 1
ATOM 1546 C C . SER A 1 193 ? 11.165 9.473 -3.948 1.00 66.69 193 SER A C 1
ATOM 1548 O O . SER A 1 193 ? 10.453 9.636 -2.959 1.00 66.69 193 SER A O 1
ATOM 1550 N N . PHE A 1 194 ? 11.110 8.347 -4.666 1.00 67.19 194 PHE A N 1
ATOM 1551 C CA . PHE A 1 194 ? 10.170 7.273 -4.357 1.00 67.19 194 PHE A CA 1
ATOM 1552 C C . PHE A 1 194 ? 10.492 6.584 -3.025 1.00 67.19 194 PHE A C 1
ATOM 1554 O O . PHE A 1 194 ? 9.594 6.351 -2.216 1.00 67.19 194 PHE A O 1
ATOM 1561 N N . VAL A 1 195 ? 11.770 6.284 -2.763 1.00 71.69 195 VAL A N 1
ATOM 1562 C CA . VAL A 1 195 ? 12.208 5.727 -1.471 1.00 71.69 195 VAL A CA 1
ATOM 1563 C C . VAL A 1 195 ? 11.923 6.712 -0.335 1.00 71.69 195 VAL A C 1
ATOM 1565 O O . VAL A 1 195 ? 11.397 6.306 0.698 1.00 71.69 195 VAL A O 1
ATOM 1568 N N . LEU A 1 196 ? 12.181 8.006 -0.536 1.00 78.06 196 LEU A N 1
ATOM 1569 C CA . LEU A 1 196 ? 11.883 9.057 0.436 1.00 78.06 196 LEU A CA 1
ATOM 1570 C C . LEU A 1 196 ? 10.381 9.146 0.730 1.00 78.06 196 LEU A C 1
ATOM 1572 O O . LEU A 1 196 ? 9.996 9.183 1.895 1.00 78.06 196 LEU A O 1
ATOM 1576 N N . LEU A 1 197 ? 9.522 9.111 -0.291 1.00 73.50 197 LEU A N 1
ATOM 1577 C CA . LEU A 1 197 ? 8.068 9.078 -0.112 1.00 73.50 197 LEU A CA 1
ATOM 1578 C C . LEU A 1 197 ? 7.606 7.826 0.640 1.00 73.50 197 LEU A C 1
ATOM 1580 O O . LEU A 1 197 ? 6.710 7.911 1.480 1.00 73.50 197 LEU A O 1
ATOM 1584 N N . MET A 1 198 ? 8.232 6.673 0.392 1.00 72.69 198 MET A N 1
ATOM 1585 C CA . MET A 1 198 ? 7.958 5.457 1.159 1.00 72.69 198 MET A CA 1
ATOM 1586 C C . MET A 1 198 ? 8.402 5.573 2.619 1.00 72.69 198 MET A C 1
ATOM 1588 O O . MET A 1 198 ? 7.676 5.127 3.503 1.00 72.69 198 MET A O 1
ATOM 1592 N N . LEU A 1 199 ? 9.546 6.202 2.892 1.00 78.25 199 LEU A N 1
ATOM 1593 C CA . LEU A 1 199 ? 10.000 6.472 4.257 1.00 78.25 199 LEU A CA 1
ATOM 1594 C C . LEU A 1 199 ? 9.074 7.461 4.971 1.00 78.25 199 LEU A C 1
ATOM 1596 O O . LEU A 1 199 ? 8.696 7.215 6.110 1.00 78.25 199 LEU A O 1
ATOM 1600 N N . ILE A 1 200 ? 8.629 8.524 4.296 1.00 80.88 200 ILE A N 1
ATOM 1601 C CA . ILE A 1 200 ? 7.622 9.455 4.829 1.00 80.88 200 ILE A CA 1
ATOM 1602 C C . ILE A 1 200 ? 6.331 8.701 5.161 1.00 80.88 200 ILE A C 1
ATOM 1604 O O . ILE A 1 200 ? 5.755 8.910 6.225 1.00 80.88 200 ILE A O 1
ATOM 1608 N N . GLN A 1 201 ? 5.900 7.787 4.291 1.00 74.44 201 GLN A N 1
ATOM 1609 C CA . GLN A 1 201 ? 4.729 6.948 4.525 1.00 74.44 201 GLN A CA 1
ATOM 1610 C C . GLN A 1 201 ? 4.894 6.036 5.754 1.00 74.44 201 GLN A C 1
ATOM 1612 O O . GLN A 1 201 ? 3.948 5.914 6.530 1.00 74.44 201 GLN A O 1
ATOM 1617 N N . VAL A 1 202 ? 6.079 5.449 5.978 1.00 76.81 202 VAL A N 1
ATOM 1618 C CA . VAL A 1 202 ? 6.395 4.708 7.217 1.00 76.81 202 VAL A CA 1
ATOM 1619 C C . VAL A 1 202 ? 6.289 5.624 8.431 1.00 76.81 202 VAL A C 1
ATOM 1621 O O . VAL A 1 202 ? 5.617 5.271 9.395 1.00 76.81 202 VAL A O 1
ATOM 1624 N N . THR A 1 203 ? 6.920 6.798 8.384 1.00 79.19 203 THR A N 1
ATOM 1625 C CA . THR A 1 203 ? 6.946 7.742 9.509 1.00 79.19 203 THR A CA 1
ATOM 1626 C C . THR A 1 203 ? 5.543 8.209 9.872 1.00 79.19 203 THR A C 1
ATOM 1628 O O . THR A 1 203 ? 5.165 8.157 11.036 1.00 79.19 203 THR A O 1
ATOM 1631 N N . VAL A 1 204 ? 4.733 8.593 8.881 1.00 76.00 204 VAL A N 1
ATOM 1632 C CA . VAL A 1 204 ? 3.325 8.959 9.091 1.00 76.00 204 VAL A CA 1
ATOM 1633 C C . VAL A 1 204 ? 2.556 7.797 9.718 1.00 76.00 204 VAL A C 1
ATOM 1635 O O . VAL A 1 204 ? 1.793 8.004 10.654 1.00 76.00 204 VAL A O 1
ATOM 1638 N N . TYR A 1 205 ? 2.773 6.567 9.253 1.00 71.44 205 TYR A N 1
ATOM 1639 C CA . TYR A 1 205 ? 2.073 5.415 9.809 1.00 71.44 205 TYR A CA 1
ATOM 1640 C C . TYR A 1 205 ? 2.460 5.144 11.270 1.00 71.44 205 TYR A C 1
ATOM 1642 O O . TYR A 1 205 ? 1.592 4.951 12.115 1.00 71.44 205 TYR A O 1
ATOM 1650 N N . VAL A 1 206 ? 3.754 5.192 11.589 1.00 75.56 206 VAL A N 1
ATOM 1651 C CA . VAL A 1 206 ? 4.261 4.999 12.956 1.00 75.56 206 VAL A CA 1
ATOM 1652 C C . VAL A 1 206 ? 3.796 6.115 13.894 1.00 75.56 206 VAL A C 1
ATOM 1654 O O . VAL A 1 206 ? 3.458 5.829 15.033 1.00 75.56 206 VAL A O 1
ATOM 1657 N N . CYS A 1 207 ? 3.755 7.368 13.434 1.00 76.12 207 CYS A N 1
ATOM 1658 C CA . CYS A 1 207 ? 3.393 8.510 14.277 1.00 76.12 207 CYS A CA 1
ATOM 1659 C C . CYS A 1 207 ? 1.891 8.641 14.558 1.00 76.12 207 CYS A C 1
ATOM 1661 O O . CYS A 1 207 ? 1.534 9.278 15.544 1.00 76.12 207 CYS A O 1
ATOM 1663 N N . PHE A 1 208 ? 1.026 8.118 13.685 1.00 67.06 208 PHE A N 1
ATOM 1664 C CA . PHE A 1 208 ? -0.421 8.356 13.771 1.00 67.06 208 PHE A CA 1
ATOM 1665 C C . PHE A 1 208 ? -1.271 7.090 13.946 1.00 67.06 208 PHE A C 1
ATOM 1667 O O . PHE A 1 208 ? -2.471 7.214 14.188 1.00 67.06 208 PHE A O 1
ATOM 1674 N N . VAL A 1 209 ? -0.701 5.888 13.796 1.00 61.91 209 VAL A N 1
ATOM 1675 C CA . VAL A 1 209 ? -1.458 4.621 13.886 1.00 61.91 209 VAL A CA 1
ATOM 1676 C C . VAL A 1 209 ? -1.013 3.719 15.043 1.00 61.91 209 VAL A C 1
ATOM 1678 O O . VAL A 1 209 ? -1.816 2.900 15.495 1.00 61.91 209 VAL A O 1
ATOM 1681 N N . ILE A 1 210 ? 0.225 3.862 15.531 1.00 55.00 210 ILE A N 1
ATOM 1682 C CA . ILE A 1 210 ? 0.717 3.222 16.769 1.00 55.00 210 ILE A CA 1
ATOM 1683 C C . ILE A 1 210 ? 0.492 4.180 17.936 1.00 55.00 210 ILE A C 1
ATOM 1685 O O . ILE A 1 210 ? 0.001 3.701 18.983 1.00 55.00 210 ILE A O 1
#

Organism: NCBI:txid34504